Protein AF-A0A7S6VWC4-F1 (afdb_monomer)

Foldseek 3Di:
DQFDKDWDWDADPVQQKIWIFMDGPNHTLDIDMDRHGWDDWDAFRVSQKIKTAGDDDPDPQHQWIWIAGSVVRDTLETGNALLGDAFDWDADPVRFIWGQHPLGIFTQDSHRYGPPVVSVLLSLLVQLELVCLVVLVVQCVVVVNDLVSLVSLLSSLVNHLVVLLQDLCSLVSLLSSLQSNLVSCVVVVVLVSSLLSNVLSCVSPVPDDCPVVNVVSCVVVVHDPVPHDHDPSSVSSSVSSVVNNVVVVVVVVVVVVVVVVVVD

Sequence (264 aa):
MKNNYDVKVVSNCDQLKTSITIYKDKKIIFSRVLNALSNDGILSLTGKYFFIQLFRSDHEDSNKSFLFDLVAGNVLFGRILECGIRGKFYFDNCDRLFISTEYGEFEINQNGEIPNIESYYRNCLNAGGECSIYLLKRYLERQNFSQDACKRVISSIDKTIPLLFDTFHGAYSGAEVFKIRAELMERNEHYEEALQSYFNAKFLNNKITVKRKISNLCKKLNIDMDQLKASEIVQKLLKNNIEIRELEMENSRIARESYFNKLR

Radius of gyration: 23.31 Å; Cα contacts (8 Å, |Δi|>4): 420; chains: 1; bounding box: 50×52×71 Å

pLDDT: mean 91.5, std 7.48, range [46.72, 98.31]

Secondary structure (DSSP, 8-state):
----EEEEEEEETTTTEEEEEEEETTEEEEEEEESSEEEEEEE-TTSSEEEEEEE--SSTTTT-EEEEETTTTEEEEEE--TTTT-SEEEE-TT--EEEEETTEEEEE-TTS--TTHHHHHHHHHHH--GGGHHHHHHHHHHTTT-HHHHHHHHHHHHHHHHHGGG-TTHHHHHHHHHHHHHHHHHHTT-HHHHHHHHHHHHHH-TTSS-HHHHHHHHHHHT--GGG----HHHHHHHHHHHHHHHHHHHHHHHHHHHHHHTT-

Organism: NCBI:txid2006115

Nearest PDB structures (foldseek):
  3fwv-assembly2_B  TM=5.432E-01  e=2.046E-01  Homo sapiens
  4i1a-assembly3_A  TM=3.787E-01  e=2.207E+00  Bacillus subtilis subsp. subtilis str. 168
  8vp8-assembly1_B  TM=1.592E-01  e=6.869E+00  Acetivibrio thermocellus ATCC 27405

Solvent-accessible surface area (backbone atoms only — not comparable to full-atom values): 14317 Å² total; per-residue (Å²): 131,85,78,60,67,49,79,47,79,48,64,43,81,93,77,22,23,21,42,39,40,33,27,48,79,87,39,79,69,44,73,50,77,43,54,11,24,67,74,50,75,51,69,23,82,85,59,47,36,40,40,37,34,26,32,72,42,96,41,93,43,32,52,21,31,36,35,31,35,56,80,81,70,44,72,58,28,79,42,67,41,90,76,62,83,69,57,49,75,47,55,46,100,83,55,49,40,31,39,41,39,100,61,47,75,45,55,37,48,71,75,56,41,50,87,62,47,69,59,52,52,51,31,39,41,71,69,14,50,83,81,36,61,73,51,50,56,55,51,29,59,77,52,70,61,34,71,68,49,45,53,50,50,44,57,14,48,66,53,20,58,70,66,29,43,85,30,73,57,18,30,61,55,46,17,54,50,25,38,53,45,12,56,49,26,45,74,70,69,38,49,70,64,11,40,54,22,38,48,37,11,34,70,52,28,79,83,53,93,44,66,68,59,42,54,52,41,25,63,74,68,74,44,64,74,87,74,68,74,67,51,68,71,56,55,50,32,45,54,40,18,52,57,46,38,54,52,52,53,49,53,52,49,53,53,52,54,53,54,55,62,74,76,108

Structure (mmCIF, N/CA/C/O backbone):
data_AF-A0A7S6VWC4-F1
#
_entry.id   AF-A0A7S6VWC4-F1
#
loop_
_atom_site.group_PDB
_atom_site.id
_atom_site.type_symbol
_atom_site.label_atom_id
_atom_site.label_alt_id
_atom_site.label_comp_id
_atom_site.label_asym_id
_atom_site.label_entity_id
_atom_site.label_seq_id
_atom_site.pdbx_PDB_ins_code
_atom_site.Cartn_x
_atom_site.Cartn_y
_atom_site.Cartn_z
_atom_site.occup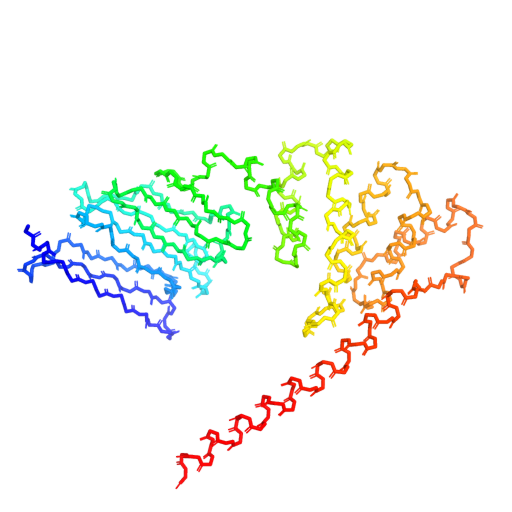ancy
_atom_site.B_iso_or_equiv
_atom_site.auth_seq_id
_atom_site.auth_comp_id
_atom_site.auth_asym_id
_atom_site.auth_atom_id
_atom_site.pdbx_PDB_model_num
ATOM 1 N N . MET A 1 1 ? -11.886 7.613 37.536 1.00 46.72 1 MET A N 1
ATOM 2 C CA . MET A 1 1 ? -12.721 6.390 37.584 1.00 46.72 1 MET A CA 1
ATOM 3 C C . MET A 1 1 ? -12.183 5.426 36.538 1.00 46.72 1 MET A C 1
ATOM 5 O O . MET A 1 1 ? -11.991 5.860 35.411 1.00 46.72 1 MET A O 1
ATOM 9 N N . LYS A 1 2 ? -11.858 4.173 36.889 1.00 52.25 2 LYS A N 1
ATOM 10 C CA . LYS A 1 2 ? -11.517 3.157 35.879 1.00 52.25 2 LYS A CA 1
ATOM 11 C C . LYS A 1 2 ? -12.811 2.784 35.159 1.00 52.25 2 LYS A C 1
ATOM 13 O O . LYS A 1 2 ? -13.698 2.212 35.785 1.00 52.25 2 LYS A O 1
ATOM 18 N N . ASN A 1 3 ? -12.938 3.156 33.891 1.00 64.62 3 ASN A N 1
ATOM 19 C CA . ASN A 1 3 ? -14.036 2.688 33.058 1.00 64.62 3 ASN A CA 1
ATOM 20 C C . ASN A 1 3 ? -13.893 1.171 32.888 1.00 64.62 3 ASN A C 1
ATOM 22 O O . ASN A 1 3 ? -12.896 0.703 32.344 1.00 64.62 3 ASN A O 1
ATOM 26 N N . ASN A 1 4 ? -14.853 0.409 33.406 1.00 85.06 4 ASN A N 1
ATOM 27 C CA . ASN A 1 4 ? -14.776 -1.047 33.463 1.00 85.06 4 ASN A CA 1
ATOM 28 C C . ASN A 1 4 ? -15.393 -1.648 32.189 1.00 85.06 4 ASN A C 1
ATOM 30 O O . ASN A 1 4 ? -16.505 -2.185 32.203 1.00 85.06 4 ASN A O 1
ATOM 34 N N . TYR A 1 5 ? -14.689 -1.468 31.071 1.00 90.56 5 TYR A N 1
ATOM 35 C CA . TYR A 1 5 ? -15.025 -2.111 29.805 1.00 90.56 5 TYR A CA 1
ATOM 36 C C . TYR A 1 5 ? -14.256 -3.422 29.649 1.00 90.56 5 TYR A C 1
ATOM 38 O O . TYR A 1 5 ? -13.090 -3.511 30.029 1.00 90.56 5 TYR A O 1
ATOM 46 N N . ASP A 1 6 ? -14.909 -4.416 29.055 1.00 92.12 6 ASP A N 1
ATOM 47 C CA . ASP A 1 6 ? -14.283 -5.663 28.615 1.00 92.12 6 ASP A CA 1
ATOM 48 C C . ASP A 1 6 ? -14.649 -5.915 27.149 1.00 92.12 6 ASP A C 1
ATOM 50 O O . ASP A 1 6 ? -15.786 -5.680 26.732 1.00 92.12 6 ASP A O 1
ATOM 54 N N . VAL A 1 7 ? -13.677 -6.351 26.353 1.00 94.50 7 VAL A N 1
ATOM 55 C CA . VAL A 1 7 ? -13.816 -6.517 24.905 1.00 94.50 7 VAL A CA 1
ATOM 56 C C . VAL A 1 7 ? -13.444 -7.941 24.547 1.00 94.50 7 VAL A C 1
ATOM 58 O O . VAL A 1 7 ? -12.313 -8.377 24.744 1.00 94.50 7 VAL A O 1
ATOM 61 N N . LYS A 1 8 ? -14.393 -8.654 23.944 1.00 96.00 8 LYS A N 1
ATOM 62 C CA . LYS A 1 8 ? -14.194 -10.008 23.450 1.00 96.00 8 LYS A CA 1
ATOM 63 C C . LYS A 1 8 ? -14.298 -10.018 21.928 1.00 96.00 8 LYS A C 1
ATOM 65 O O . LYS A 1 8 ? -15.384 -9.846 21.379 1.00 96.00 8 LYS A O 1
ATOM 70 N N . VAL A 1 9 ? -13.172 -10.256 21.260 1.00 95.69 9 VAL A N 1
ATOM 71 C CA . VAL A 1 9 ? -13.092 -10.475 19.808 1.00 95.69 9 VAL A CA 1
ATOM 72 C C . VAL A 1 9 ? -12.736 -11.940 19.575 1.00 95.69 9 VAL A C 1
ATOM 74 O O . VAL A 1 9 ? -11.680 -12.396 20.005 1.00 95.69 9 VAL A O 1
ATOM 77 N N . VAL A 1 10 ? -13.628 -12.697 18.936 1.00 95.69 10 VAL A N 1
ATOM 78 C CA . VAL A 1 10 ? -13.431 -14.127 18.654 1.00 95.69 10 VAL A CA 1
ATOM 79 C C . VAL A 1 10 ? -13.520 -14.357 17.159 1.00 95.69 10 VAL A C 1
ATOM 81 O O . VAL A 1 10 ? -14.554 -14.086 16.553 1.00 95.69 10 VAL A O 1
ATOM 84 N N . SER A 1 11 ? -12.458 -14.903 16.580 1.00 94.38 11 SER A N 1
ATOM 85 C CA . SER A 1 11 ? -12.413 -15.273 15.169 1.00 94.38 11 SER A CA 1
ATOM 86 C C . SER A 1 11 ? -12.635 -16.775 14.996 1.00 94.38 11 SER A C 1
ATOM 88 O O . SER A 1 11 ? -11.972 -17.586 15.638 1.00 94.38 11 SER A O 1
ATOM 90 N N . ASN A 1 12 ? -13.582 -17.140 14.134 1.00 92.94 12 ASN A N 1
ATOM 91 C CA . ASN A 1 12 ? -13.833 -18.504 13.688 1.00 92.94 12 ASN A CA 1
ATOM 92 C C . ASN A 1 12 ? -13.160 -18.698 12.324 1.00 92.94 12 ASN A C 1
ATOM 94 O O . ASN A 1 12 ? -13.665 -18.218 11.307 1.00 92.94 12 ASN A O 1
ATOM 98 N N . CYS A 1 13 ? -12.019 -19.387 12.321 1.00 90.75 13 CYS A N 1
ATOM 99 C CA . CYS A 1 13 ? -11.211 -19.623 11.125 1.00 90.75 13 CYS A CA 1
ATOM 100 C C . CYS A 1 13 ? -11.896 -20.524 10.090 1.00 90.75 13 CYS A C 1
ATOM 102 O O . CYS A 1 13 ? -11.675 -20.322 8.901 1.00 90.75 13 CYS A O 1
ATOM 104 N N . ASP A 1 14 ? -12.751 -21.456 10.514 1.00 90.69 14 ASP A N 1
ATOM 105 C CA . ASP A 1 14 ? -13.438 -22.377 9.599 1.00 90.69 14 ASP A CA 1
ATOM 106 C C . ASP A 1 14 ? -14.532 -21.659 8.804 1.00 90.69 14 ASP A C 1
ATOM 108 O O . ASP A 1 14 ? -14.762 -21.940 7.632 1.00 90.69 14 ASP A O 1
ATOM 112 N N . GLN A 1 15 ? -15.209 -20.705 9.449 1.00 91.06 15 GLN A N 1
ATOM 113 C CA . GLN A 1 15 ? -16.286 -19.925 8.838 1.00 91.06 15 GLN A CA 1
ATOM 114 C C . GLN A 1 15 ? -15.819 -18.581 8.270 1.00 91.06 15 GLN A C 1
ATOM 116 O O . GLN A 1 15 ? -16.621 -17.892 7.644 1.00 91.06 15 GLN A O 1
ATOM 121 N N . LEU A 1 16 ? -14.561 -18.195 8.514 1.00 94.25 16 LEU A N 1
ATOM 122 C CA . LEU A 1 16 ? -13.999 -16.881 8.182 1.00 94.25 16 LEU A CA 1
ATOM 123 C C . LEU A 1 16 ? -14.844 -15.722 8.737 1.00 94.25 16 LEU A C 1
ATOM 125 O O . LEU A 1 16 ? -15.162 -14.767 8.032 1.00 94.25 16 LEU A O 1
ATOM 129 N N . LYS A 1 17 ? -15.228 -15.816 10.016 1.00 96.00 17 LYS A N 1
ATOM 130 C CA . LYS A 1 17 ? -16.068 -14.821 10.707 1.00 96.00 17 LYS A CA 1
ATOM 131 C C . LYS A 1 17 ? -15.422 -14.321 11.987 1.00 96.00 17 LYS A C 1
ATOM 133 O O . LYS A 1 17 ? -14.725 -15.072 12.665 1.00 96.00 17 LYS A O 1
ATOM 138 N N . THR A 1 18 ? -15.764 -13.103 12.380 1.00 97.12 18 THR A N 1
ATOM 139 C CA . THR A 1 18 ? -15.403 -12.532 13.677 1.00 97.12 18 THR A CA 1
ATOM 140 C C . THR A 1 18 ? -16.647 -12.108 14.435 1.00 97.12 18 THR A C 1
ATOM 142 O O . THR A 1 18 ? -17.459 -11.331 13.940 1.00 97.12 18 THR A O 1
ATOM 145 N N . SER A 1 19 ? -16.758 -12.573 15.674 1.00 96.94 19 SER A N 1
ATOM 146 C CA . SER A 1 19 ? -17.751 -12.123 16.643 1.00 96.94 19 SER A CA 1
ATOM 147 C C . SER A 1 19 ? -17.118 -11.123 17.603 1.00 96.94 19 SER A C 1
ATOM 149 O O . SER A 1 19 ? -16.087 -11.403 18.217 1.00 96.94 19 SER A O 1
ATOM 151 N N . ILE A 1 20 ? -17.756 -9.969 17.750 1.00 97.19 20 ILE A N 1
ATOM 152 C CA . ILE A 1 20 ? -17.375 -8.900 18.668 1.00 97.19 20 ILE A CA 1
ATOM 153 C C . ILE A 1 20 ? -18.444 -8.820 19.749 1.00 97.19 20 ILE A C 1
ATOM 155 O O . ILE A 1 20 ? -19.632 -8.718 19.435 1.00 97.19 20 ILE A O 1
ATOM 159 N N . THR A 1 21 ? -18.024 -8.796 21.008 1.00 96.75 21 THR A N 1
ATOM 160 C CA . THR A 1 21 ? -18.894 -8.480 22.140 1.00 96.75 21 THR A CA 1
ATOM 161 C C . THR A 1 21 ? -18.175 -7.523 23.078 1.00 96.75 21 THR A C 1
ATOM 163 O O . THR A 1 21 ? -17.053 -7.795 23.497 1.00 96.75 21 THR A O 1
ATOM 166 N N . ILE A 1 22 ? -18.820 -6.406 23.413 1.00 95.69 22 ILE A N 1
ATOM 167 C CA . ILE A 1 22 ? -18.277 -5.392 24.323 1.00 95.69 22 ILE A CA 1
ATOM 168 C C . ILE A 1 22 ? -19.191 -5.293 25.534 1.00 95.69 22 ILE A C 1
ATOM 170 O O . ILE A 1 22 ? -20.415 -5.171 25.405 1.00 95.69 22 ILE A O 1
ATOM 174 N N . TYR A 1 23 ? -18.576 -5.336 26.708 1.00 94.25 23 TYR A N 1
ATOM 175 C CA . TYR A 1 23 ? -19.238 -5.275 27.995 1.00 94.25 23 TYR A CA 1
ATOM 176 C C . TYR A 1 23 ? -18.895 -3.973 28.708 1.00 94.25 23 TYR A C 1
ATOM 178 O O . TYR A 1 23 ? -17.749 -3.531 28.686 1.00 94.25 23 TYR A O 1
ATOM 186 N N . LYS A 1 24 ? -19.876 -3.402 29.404 1.00 92.31 24 LYS A N 1
ATOM 187 C CA . LYS A 1 24 ? -19.690 -2.351 30.406 1.00 92.31 24 LYS A CA 1
ATOM 188 C C . LYS A 1 24 ? -20.310 -2.835 31.703 1.00 92.31 24 LYS A C 1
ATOM 190 O O . LYS A 1 24 ? -21.481 -3.213 31.714 1.00 92.31 24 LYS A O 1
ATOM 195 N N . ASP A 1 25 ? -19.519 -2.904 32.770 1.00 92.06 25 ASP A N 1
ATOM 196 C CA . ASP A 1 25 ? -19.978 -3.405 34.074 1.00 92.06 25 ASP A CA 1
ATOM 197 C C . ASP A 1 25 ? -20.660 -4.789 33.970 1.00 92.06 25 ASP A C 1
ATOM 199 O O . ASP A 1 25 ? -21.722 -5.038 34.541 1.00 92.06 25 ASP A O 1
ATOM 203 N N . LYS A 1 26 ? -20.046 -5.695 33.189 1.00 90.81 26 LYS A N 1
ATOM 204 C CA . LYS A 1 26 ? -20.522 -7.060 32.869 1.00 90.81 26 LYS A CA 1
ATOM 205 C C . LYS A 1 26 ? -21.820 -7.146 32.050 1.00 90.81 26 LYS A C 1
ATOM 207 O O . LYS A 1 26 ? -22.279 -8.252 31.772 1.00 90.81 26 LYS A O 1
ATOM 212 N N . LYS A 1 27 ? -22.402 -6.026 31.617 1.00 92.75 27 LYS A N 1
ATOM 213 C CA . LYS A 1 27 ? -23.549 -6.007 30.697 1.00 92.75 27 LYS A CA 1
ATOM 214 C C . LYS A 1 27 ? -23.073 -5.839 29.264 1.00 92.75 27 LYS A C 1
ATOM 216 O O . LYS A 1 27 ? -22.223 -4.993 29.006 1.00 92.75 27 LYS A O 1
ATOM 221 N N . ILE A 1 28 ? -23.635 -6.614 28.339 1.00 94.06 28 ILE A N 1
ATOM 222 C CA . ILE A 1 28 ? -23.366 -6.450 26.906 1.00 94.06 28 ILE A CA 1
ATOM 223 C C . ILE A 1 28 ? -23.953 -5.110 26.464 1.00 94.06 28 ILE A C 1
ATOM 225 O O . ILE A 1 28 ? -25.154 -4.892 26.602 1.00 94.06 28 ILE A O 1
ATOM 229 N N . ILE A 1 29 ? -23.105 -4.232 25.935 1.00 92.81 29 ILE A N 1
ATOM 230 C CA . ILE A 1 29 ? -23.518 -2.950 25.345 1.00 92.81 29 ILE A CA 1
ATOM 231 C C . ILE A 1 29 ? -23.420 -2.956 23.820 1.00 92.81 29 ILE A C 1
ATOM 233 O O . ILE A 1 29 ? -24.038 -2.131 23.159 1.00 92.81 29 ILE A O 1
ATOM 237 N N . PHE A 1 30 ? -22.661 -3.895 23.255 1.00 94.88 30 PHE A N 1
ATOM 238 C CA . PHE A 1 30 ? -22.509 -4.047 21.815 1.00 94.88 30 PHE A CA 1
ATOM 239 C C . PHE A 1 30 ? -22.209 -5.502 21.472 1.00 94.88 30 PHE A C 1
ATOM 241 O O . PHE A 1 30 ? -21.397 -6.150 22.137 1.00 94.88 30 PHE A O 1
ATOM 248 N N . SER A 1 31 ? -22.845 -6.007 20.417 1.00 95.06 31 SER A N 1
ATOM 249 C CA . SER A 1 31 ? -22.500 -7.293 19.824 1.00 95.06 31 SER A CA 1
ATOM 250 C C . SER A 1 31 ? -22.698 -7.256 18.317 1.00 95.06 31 SER A C 1
ATOM 252 O O . SER A 1 31 ? -23.693 -6.717 17.829 1.00 95.06 31 SER A O 1
ATOM 254 N N . ARG A 1 32 ? -21.741 -7.812 17.574 1.00 95.44 32 ARG A N 1
ATOM 255 C CA . ARG A 1 32 ? -21.792 -7.868 16.113 1.00 95.44 32 ARG A CA 1
ATOM 256 C C . ARG A 1 32 ? -21.012 -9.059 15.584 1.00 95.44 32 ARG A C 1
ATOM 258 O O . ARG A 1 32 ? -19.986 -9.425 16.147 1.00 95.44 32 ARG A O 1
ATOM 265 N N . VAL A 1 33 ? -21.479 -9.620 14.476 1.00 96.12 33 VAL A N 1
ATOM 266 C CA . VAL A 1 33 ? -20.736 -10.610 13.691 1.00 96.12 33 VAL A CA 1
ATOM 267 C C . VAL A 1 33 ? -20.350 -9.966 12.364 1.00 96.12 33 VAL A C 1
ATOM 269 O O . VAL A 1 33 ? -21.184 -9.324 11.727 1.00 96.12 33 VAL A O 1
ATOM 272 N N . LEU A 1 34 ? -19.086 -10.112 11.980 1.00 96.50 34 LEU A N 1
ATOM 273 C CA . LEU A 1 34 ? -18.520 -9.657 10.712 1.00 96.50 34 LEU A CA 1
ATOM 274 C C . LEU A 1 34 ? -18.036 -10.875 9.922 1.00 96.50 34 LEU A C 1
ATOM 276 O O . LEU A 1 34 ? -17.556 -11.848 10.509 1.00 96.50 34 LEU A O 1
ATOM 280 N N . ASN A 1 35 ? -18.168 -10.841 8.598 1.00 96.25 35 ASN A N 1
ATOM 281 C CA . ASN A 1 35 ? -17.914 -11.995 7.728 1.00 96.25 35 ASN A CA 1
ATOM 282 C C . ASN A 1 35 ? -16.470 -12.050 7.204 1.00 96.25 35 ASN A C 1
ATOM 284 O O . ASN A 1 35 ? -16.225 -12.420 6.056 1.00 96.25 35 ASN A O 1
ATOM 288 N N . ALA A 1 36 ? -15.515 -11.647 8.039 1.00 95.88 36 ALA A N 1
ATOM 289 C CA . ALA A 1 36 ? -14.084 -11.792 7.807 1.00 95.88 36 ALA A CA 1
ATOM 290 C C . ALA A 1 36 ? -13.360 -11.953 9.151 1.00 95.88 36 ALA A C 1
ATOM 292 O O . ALA A 1 36 ? -13.943 -11.673 10.199 1.00 95.88 36 ALA A O 1
ATOM 293 N N . LEU A 1 37 ? -12.110 -12.422 9.123 1.00 95.00 37 LEU A N 1
ATOM 294 C CA . LEU A 1 37 ? -11.300 -12.640 10.323 1.00 95.00 37 LEU A CA 1
ATOM 295 C C . LEU A 1 37 ? -10.723 -11.323 10.851 1.00 95.00 37 LEU A C 1
ATOM 297 O O . LEU A 1 37 ? -10.397 -10.428 10.079 1.00 95.00 37 LEU A O 1
ATOM 301 N N . SER A 1 38 ? -10.547 -11.202 12.163 1.00 93.62 38 SER A N 1
ATOM 302 C CA . SER A 1 38 ? -9.992 -10.000 12.788 1.00 93.62 38 SER A CA 1
ATOM 303 C C . SER A 1 38 ? -8.476 -9.937 12.638 1.00 93.62 38 SER A C 1
ATOM 305 O O . SER A 1 38 ? -7.789 -10.873 13.050 1.00 93.62 38 SER A O 1
ATOM 307 N N . ASN A 1 39 ? -7.961 -8.804 12.163 1.00 90.50 39 ASN A N 1
ATOM 308 C CA . ASN A 1 39 ? -6.543 -8.456 12.256 1.00 90.50 39 ASN A CA 1
ATOM 309 C C . ASN A 1 39 ? -6.206 -7.818 13.602 1.00 90.50 39 ASN A C 1
ATOM 311 O O . ASN A 1 39 ? -5.332 -8.281 14.325 1.00 90.50 39 ASN A O 1
ATOM 315 N N . ASP A 1 40 ? -6.918 -6.738 13.908 1.00 89.62 40 ASP A N 1
ATOM 316 C CA . ASP A 1 40 ? -6.667 -5.869 15.050 1.00 89.62 40 ASP A CA 1
ATOM 317 C C . ASP A 1 40 ? -7.991 -5.229 15.472 1.00 89.62 40 ASP A C 1
ATOM 319 O O . ASP A 1 40 ? -8.849 -4.963 14.625 1.00 89.62 40 ASP A O 1
ATOM 323 N N . GLY A 1 41 ? -8.171 -5.009 16.769 1.00 94.25 41 GLY A N 1
ATOM 324 C CA . GLY A 1 41 ? -9.403 -4.490 17.349 1.00 94.25 41 GLY A CA 1
ATOM 325 C C . GLY A 1 41 ? -9.122 -3.721 18.630 1.00 94.25 41 GLY A C 1
ATOM 326 O O . GLY A 1 41 ? -8.538 -4.262 19.566 1.00 94.25 41 GLY A O 1
ATOM 327 N N . ILE A 1 42 ? -9.558 -2.464 18.685 1.00 96.12 42 ILE A N 1
ATOM 328 C CA . ILE A 1 42 ? -9.243 -1.540 19.777 1.00 96.12 42 ILE A CA 1
ATOM 329 C C . ILE A 1 42 ? -10.483 -0.763 20.216 1.00 96.12 42 ILE A C 1
ATOM 331 O O . ILE A 1 42 ? -11.280 -0.289 19.404 1.00 96.12 42 ILE A O 1
ATOM 335 N N . LEU A 1 43 ? -10.638 -0.621 21.529 1.00 96.62 43 LEU A N 1
ATOM 336 C CA . LEU A 1 43 ? -11.659 0.214 22.150 1.00 96.62 43 LEU A CA 1
ATOM 337 C C . LEU A 1 43 ? -11.042 1.561 22.532 1.00 96.62 43 LEU A C 1
ATOM 339 O O . LEU A 1 43 ? -9.916 1.609 23.030 1.00 96.62 43 LEU A O 1
ATOM 343 N N . SER A 1 44 ? -11.779 2.645 22.307 1.00 96.38 44 SER A N 1
ATOM 344 C CA . SER A 1 44 ? -11.367 3.983 22.723 1.00 96.38 44 SER A CA 1
ATOM 345 C C . SER A 1 44 ? -11.322 4.101 24.254 1.00 96.38 44 SER A C 1
ATOM 347 O O . SER A 1 44 ? -11.978 3.339 24.969 1.00 96.38 44 SER A O 1
ATOM 349 N N . LEU A 1 45 ? -10.561 5.057 24.792 1.00 91.50 45 LEU A N 1
ATOM 350 C CA . LEU A 1 45 ? -10.346 5.183 26.242 1.00 91.50 45 LEU A CA 1
ATOM 351 C C . LEU A 1 45 ? -11.639 5.490 27.011 1.00 91.50 45 LEU A C 1
ATOM 353 O O . LEU A 1 45 ? -11.835 5.024 28.138 1.00 91.50 45 LEU A O 1
ATOM 357 N N . THR A 1 46 ? -12.556 6.243 26.404 1.00 92.69 46 THR A N 1
ATOM 358 C CA . THR A 1 46 ? -13.883 6.487 26.994 1.00 92.69 46 THR A CA 1
ATOM 359 C C . THR A 1 46 ? -14.857 5.321 26.794 1.00 92.69 46 THR A C 1
ATOM 361 O O . THR A 1 46 ? -15.925 5.290 27.416 1.00 92.69 46 THR A O 1
ATOM 364 N N . GLY A 1 47 ? -14.498 4.353 25.945 1.00 93.44 47 GLY A N 1
ATOM 365 C CA . GLY A 1 47 ? -15.369 3.279 25.478 1.00 93.44 47 GLY A CA 1
ATOM 366 C C . GLY A 1 47 ? -16.498 3.762 24.572 1.00 93.44 47 GLY A C 1
ATOM 367 O O . GLY A 1 47 ? -17.496 3.060 24.429 1.00 93.44 47 GLY A O 1
ATOM 368 N N . LYS A 1 48 ? -16.377 4.962 23.989 1.00 94.62 48 LYS A N 1
ATOM 369 C CA . LYS A 1 48 ? -17.357 5.492 23.037 1.00 94.62 48 LYS A CA 1
ATOM 370 C C . LYS A 1 48 ? -17.227 4.842 21.665 1.00 94.62 48 LYS A C 1
ATOM 372 O O . LYS A 1 48 ? -18.246 4.612 21.019 1.00 94.62 48 LYS A O 1
ATOM 377 N N . TYR A 1 49 ? -16.008 4.539 21.225 1.00 97.31 49 TYR A N 1
ATOM 378 C CA . TYR A 1 49 ? -15.779 3.977 19.897 1.00 97.31 49 TYR A CA 1
ATOM 379 C C . TYR A 1 49 ? -15.063 2.636 19.950 1.00 97.31 49 TYR A C 1
ATOM 381 O O . TYR A 1 49 ? -14.208 2.405 20.804 1.00 97.31 49 TYR A O 1
ATOM 389 N N . PHE A 1 50 ? -15.379 1.773 18.989 1.00 97.81 50 PHE A N 1
ATOM 390 C CA . PHE A 1 50 ? -14.642 0.541 18.736 1.00 97.81 50 PHE A CA 1
ATOM 391 C C . PHE A 1 50 ? -14.182 0.514 17.284 1.00 97.81 50 PHE A C 1
ATOM 393 O O . PHE A 1 50 ? -14.992 0.687 16.374 1.00 97.81 50 PHE A O 1
ATOM 400 N N . PHE A 1 51 ? -12.889 0.299 17.072 1.00 97.88 51 PHE A N 1
ATOM 401 C CA . PHE A 1 51 ? -12.309 0.098 15.752 1.00 97.88 51 PHE A CA 1
ATOM 402 C C . PHE A 1 51 ? -11.913 -1.363 15.583 1.00 97.88 51 PHE A C 1
ATOM 404 O O . PHE A 1 51 ? -11.364 -1.968 16.502 1.00 97.88 51 PHE A O 1
ATOM 411 N N . ILE A 1 52 ? -12.149 -1.917 14.398 1.00 96.81 52 ILE A N 1
ATOM 412 C CA . ILE A 1 52 ? -11.650 -3.237 14.021 1.00 96.81 52 ILE A CA 1
ATOM 413 C C . ILE A 1 52 ? -11.204 -3.241 12.566 1.00 96.81 52 ILE A C 1
ATOM 415 O O . ILE A 1 52 ? -11.867 -2.687 11.690 1.00 96.81 52 ILE A O 1
ATOM 419 N N . GLN A 1 53 ? -10.088 -3.903 12.300 1.00 95.25 53 GLN A N 1
ATOM 420 C CA . GLN A 1 53 ? -9.633 -4.223 10.959 1.00 95.25 53 GLN A CA 1
ATOM 421 C C . GLN A 1 53 ? -9.831 -5.710 10.695 1.00 95.25 53 GLN A C 1
ATOM 423 O O . GLN A 1 53 ? -9.488 -6.544 11.533 1.00 95.25 53 GLN A O 1
ATOM 428 N N . LEU A 1 54 ? -10.360 -6.037 9.519 1.00 94.50 54 LEU A N 1
ATOM 429 C CA . LEU A 1 54 ? -10.598 -7.409 9.099 1.00 94.50 54 LEU A CA 1
ATOM 430 C C . LEU A 1 54 ? -9.644 -7.830 7.978 1.00 94.50 54 LEU A C 1
ATOM 432 O O . LEU A 1 54 ? -9.179 -7.006 7.192 1.00 94.50 54 LEU A O 1
ATOM 436 N N . PHE A 1 55 ? -9.386 -9.130 7.876 1.00 89.38 55 PHE A N 1
ATOM 437 C CA . PHE A 1 55 ? -8.608 -9.769 6.822 1.00 89.38 55 PHE A CA 1
ATOM 438 C C . PHE A 1 55 ? -9.278 -11.071 6.355 1.00 89.38 55 PHE A C 1
ATOM 440 O O . PHE A 1 55 ? -10.096 -11.652 7.062 1.00 89.38 55 PHE A O 1
ATOM 447 N N . ARG A 1 56 ? -8.854 -11.554 5.178 1.00 80.12 56 ARG A N 1
ATOM 448 C CA . ARG A 1 56 ? -9.089 -12.906 4.616 1.00 80.12 56 ARG A CA 1
ATOM 449 C C . ARG A 1 56 ? -10.517 -13.443 4.772 1.00 80.12 56 ARG A C 1
ATOM 451 O O . ARG A 1 56 ? -10.855 -14.139 5.725 1.00 80.12 56 ARG A O 1
ATOM 458 N N . SER A 1 57 ? -11.307 -13.182 3.747 1.00 89.56 57 SER A N 1
ATOM 459 C CA . SER A 1 57 ? -12.584 -13.822 3.450 1.00 89.56 57 SER A CA 1
ATOM 460 C C . SER A 1 57 ? -12.911 -13.583 1.974 1.00 89.56 57 SER A C 1
ATOM 462 O O . SER A 1 57 ? -12.330 -12.679 1.363 1.00 89.56 57 SER A O 1
ATOM 464 N N . ASP A 1 58 ? -13.851 -14.350 1.430 1.00 88.12 58 ASP A N 1
ATOM 465 C CA . ASP A 1 58 ? -14.461 -14.094 0.117 1.00 88.12 58 ASP A CA 1
ATOM 466 C C . ASP A 1 58 ? -15.674 -13.144 0.217 1.00 88.12 58 ASP A C 1
ATOM 468 O O . ASP A 1 58 ? -16.278 -12.777 -0.790 1.00 88.12 58 ASP A O 1
ATOM 472 N N . HIS A 1 59 ? -16.043 -12.717 1.431 1.00 94.25 59 HIS A N 1
ATOM 473 C CA . HIS A 1 59 ? -17.107 -11.743 1.670 1.00 94.25 59 HIS A CA 1
ATOM 474 C C . HIS A 1 59 ? -16.644 -10.303 1.416 1.00 94.25 59 HIS A C 1
ATOM 476 O O . HIS A 1 59 ? -15.467 -9.968 1.555 1.00 94.25 59 HIS A O 1
ATOM 482 N N . GLU A 1 60 ? -17.594 -9.392 1.198 1.00 93.06 60 GLU A N 1
ATOM 483 C CA . GLU A 1 60 ? -17.327 -7.955 1.059 1.00 93.06 60 GLU A CA 1
ATOM 484 C C . GLU A 1 60 ? -16.713 -7.286 2.303 1.00 93.06 60 GLU A C 1
ATOM 486 O O . GLU A 1 60 ? -16.279 -6.140 2.225 1.00 93.06 60 GLU A O 1
ATOM 491 N N . ASP A 1 61 ? -16.685 -7.968 3.449 1.00 93.31 61 ASP A N 1
ATOM 492 C CA . ASP A 1 61 ? -16.073 -7.468 4.689 1.00 93.31 61 ASP A CA 1
ATOM 493 C C . ASP A 1 61 ? -14.547 -7.636 4.669 1.00 93.31 61 ASP A C 1
ATOM 495 O O . ASP A 1 61 ? -13.827 -7.021 5.457 1.00 93.31 61 ASP A O 1
ATOM 499 N N . SER A 1 62 ? -14.046 -8.465 3.753 1.00 92.25 62 SER A N 1
ATOM 500 C CA . SER A 1 62 ? -12.633 -8.777 3.606 1.00 92.25 62 SER A CA 1
ATOM 501 C C . SER A 1 62 ? -11.810 -7.512 3.365 1.00 92.25 62 SER A C 1
ATOM 503 O O . SER A 1 62 ? -12.118 -6.698 2.493 1.00 92.25 62 SER A O 1
ATOM 505 N N . ASN A 1 63 ? -10.740 -7.353 4.147 1.00 90.75 63 ASN A N 1
ATOM 506 C CA . ASN A 1 63 ? -9.811 -6.217 4.107 1.00 90.75 63 ASN A CA 1
ATOM 507 C C . ASN A 1 63 ? -10.427 -4.846 4.457 1.00 90.75 63 ASN A C 1
ATOM 509 O O . ASN A 1 63 ? -9.744 -3.827 4.324 1.00 90.75 63 ASN A O 1
ATOM 513 N N . LYS A 1 64 ? -11.692 -4.786 4.903 1.00 94.94 64 LYS A N 1
ATOM 514 C CA . LYS A 1 64 ? -12.297 -3.550 5.413 1.00 94.94 64 LYS A CA 1
ATOM 515 C C . LYS A 1 64 ? -11.895 -3.307 6.869 1.00 94.94 64 LYS A C 1
ATOM 517 O O . LYS A 1 64 ? -11.683 -4.228 7.657 1.00 94.94 64 LYS A O 1
ATOM 522 N N . SER A 1 65 ? -11.867 -2.034 7.232 1.00 96.31 65 SER A N 1
ATOM 523 C CA . SER A 1 65 ? -11.869 -1.570 8.611 1.00 96.31 65 SER A CA 1
ATOM 524 C C . SER A 1 65 ? -13.215 -0.942 8.941 1.00 96.31 65 SER A C 1
ATOM 526 O O . SER A 1 65 ? -13.826 -0.288 8.092 1.00 96.31 65 SER A O 1
ATOM 528 N N . PHE A 1 66 ? -13.647 -1.116 10.185 1.00 97.56 66 PHE A N 1
ATOM 529 C CA . PHE A 1 66 ? -14.882 -0.561 10.712 1.00 97.56 66 PHE A CA 1
ATOM 530 C C . PHE A 1 66 ? -14.603 0.292 11.942 1.00 97.56 66 PHE A C 1
ATOM 532 O O . PHE A 1 66 ? -13.810 -0.094 12.799 1.00 97.56 66 PHE A O 1
ATOM 539 N N . LEU A 1 67 ? -15.305 1.417 12.043 1.00 98.06 67 LEU A N 1
ATOM 540 C CA . LEU A 1 67 ? -15.397 2.218 13.257 1.00 98.06 67 LEU A CA 1
ATOM 541 C C . LEU A 1 67 ? -16.860 2.270 13.692 1.00 98.06 67 LEU A C 1
ATOM 543 O O . LEU A 1 67 ? -17.729 2.667 12.917 1.00 98.06 67 LEU A O 1
ATOM 547 N N . PHE A 1 68 ? -17.125 1.871 14.929 1.00 9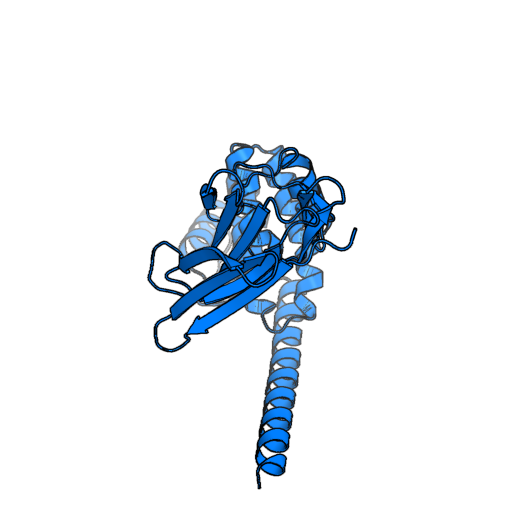7.75 68 PHE A N 1
ATOM 548 C CA . PHE A 1 68 ? -18.452 1.874 15.535 1.00 97.75 68 PHE A CA 1
ATOM 549 C C . PHE A 1 68 ? -18.542 2.979 16.581 1.00 97.75 68 PHE A C 1
ATOM 551 O O . PHE A 1 68 ? -17.632 3.114 17.399 1.00 97.75 68 PHE A O 1
ATOM 558 N N . ASP A 1 69 ? -19.649 3.719 16.590 1.00 96.25 69 ASP A N 1
ATOM 559 C CA . ASP A 1 69 ? -20.054 4.524 17.742 1.00 96.25 69 ASP A CA 1
ATOM 560 C C . ASP A 1 69 ? -20.946 3.655 18.631 1.00 96.25 69 ASP A C 1
ATOM 562 O O . ASP A 1 69 ? -22.050 3.258 18.254 1.00 96.25 69 ASP A O 1
ATOM 566 N N . LEU A 1 70 ? -20.439 3.316 19.813 1.00 94.75 70 LEU A N 1
ATOM 567 C CA . LEU A 1 70 ? -21.114 2.440 20.766 1.00 94.75 70 LEU A CA 1
ATOM 568 C C . LEU A 1 70 ? -22.217 3.162 21.546 1.00 94.75 70 LEU A C 1
ATOM 570 O O . LEU A 1 70 ? -23.073 2.503 22.130 1.00 94.75 70 LEU A O 1
ATOM 574 N N . VAL A 1 71 ? -22.208 4.498 21.566 1.00 91.56 71 VAL A N 1
ATOM 575 C CA . VAL A 1 71 ? -23.243 5.308 22.222 1.00 91.56 71 VAL A CA 1
ATOM 576 C C . VAL A 1 71 ? -24.443 5.463 21.296 1.00 91.56 71 VAL A C 1
ATOM 578 O O . VAL A 1 71 ? -25.577 5.280 21.729 1.00 91.56 71 VAL A O 1
ATOM 581 N N . ALA A 1 72 ? -24.196 5.772 20.023 1.00 91.38 72 ALA A N 1
ATOM 582 C CA . ALA A 1 72 ? -25.244 5.893 19.011 1.00 91.38 72 ALA A CA 1
ATOM 583 C C . ALA A 1 72 ? -25.679 4.535 18.426 1.00 91.38 72 ALA A C 1
ATOM 585 O O . ALA A 1 72 ? -26.748 4.439 17.825 1.00 91.38 72 ALA A O 1
ATOM 586 N N . GLY A 1 73 ? -24.870 3.484 18.592 1.00 89.00 73 GLY A N 1
ATOM 587 C CA . GLY A 1 73 ? -25.160 2.137 18.097 1.00 89.00 73 GLY A CA 1
ATOM 588 C C . GLY A 1 73 ? -25.033 1.987 16.577 1.00 89.00 73 GLY A C 1
ATOM 589 O O . GLY A 1 73 ? -25.581 1.043 16.009 1.00 89.00 73 GLY A O 1
ATOM 590 N N . ASN A 1 74 ? -24.332 2.899 15.900 1.00 92.88 74 ASN A N 1
ATOM 591 C CA . ASN A 1 74 ? -24.182 2.904 14.446 1.00 92.88 74 ASN A CA 1
ATOM 592 C C . ASN A 1 74 ? -22.728 2.670 13.999 1.00 92.88 74 ASN A C 1
ATOM 594 O O . ASN A 1 74 ? -21.767 2.717 14.767 1.00 92.88 74 ASN A O 1
ATOM 598 N N . VAL A 1 75 ? -22.582 2.372 12.708 1.00 95.94 75 VAL A N 1
ATOM 599 C CA . VAL A 1 75 ? -21.283 2.296 12.032 1.00 95.94 75 VAL A CA 1
ATOM 600 C C . VAL A 1 75 ? -20.950 3.686 11.513 1.00 95.94 75 VAL A C 1
ATOM 602 O O . VAL A 1 75 ? -21.726 4.229 10.730 1.00 95.94 75 VAL A O 1
ATOM 605 N N . LEU A 1 76 ? -19.813 4.242 11.925 1.00 96.62 76 LEU A N 1
ATOM 606 C CA . LEU A 1 76 ? -19.308 5.509 11.394 1.00 96.62 76 LEU A CA 1
ATOM 607 C C . LEU A 1 76 ? -18.694 5.301 10.005 1.00 96.62 76 LEU A C 1
ATOM 609 O O . LEU A 1 76 ? -19.038 6.010 9.065 1.00 96.62 76 LEU A O 1
ATOM 613 N N . PHE A 1 77 ? -17.869 4.261 9.838 1.00 97.44 77 PHE A N 1
ATOM 614 C CA . PHE A 1 77 ? -17.413 3.816 8.520 1.00 97.44 77 PHE A CA 1
ATOM 615 C C . PHE A 1 77 ? -17.163 2.306 8.463 1.00 97.44 77 PHE A C 1
ATOM 617 O O . PHE A 1 77 ? -16.917 1.666 9.485 1.00 97.44 77 PHE A O 1
ATOM 624 N N . GLY A 1 78 ? -17.188 1.756 7.245 1.00 96.38 78 GLY A N 1
ATOM 625 C CA . GLY A 1 78 ? -16.844 0.369 6.921 1.00 96.38 78 GLY A CA 1
ATOM 626 C C . GLY A 1 78 ? -16.205 0.289 5.535 1.00 96.38 78 GLY A C 1
ATOM 627 O O . GLY A 1 78 ? -16.910 0.137 4.539 1.00 96.38 78 GLY A O 1
ATOM 628 N N . ARG A 1 79 ? -14.882 0.459 5.439 1.00 94.75 79 ARG A N 1
ATOM 629 C CA . ARG A 1 79 ? -14.177 0.604 4.151 1.00 94.75 79 ARG A CA 1
ATOM 630 C C . ARG A 1 79 ? -12.741 0.103 4.211 1.00 94.75 79 ARG A C 1
ATOM 632 O O . ARG A 1 79 ? -12.159 -0.011 5.284 1.00 94.75 79 ARG A O 1
ATOM 639 N N . ILE A 1 80 ? -12.155 -0.148 3.046 1.00 92.19 80 ILE A N 1
ATOM 640 C CA . ILE A 1 80 ? -10.709 -0.355 2.921 1.00 92.19 80 ILE A CA 1
ATOM 641 C C . ILE A 1 80 ? -10.034 1.002 3.140 1.00 92.19 80 ILE A C 1
ATOM 643 O O . ILE A 1 80 ? -10.342 1.965 2.431 1.00 92.19 80 ILE A O 1
ATOM 647 N N . LEU A 1 81 ? -9.156 1.086 4.139 1.00 91.25 81 LEU A N 1
ATOM 648 C CA . LEU A 1 81 ? -8.436 2.317 4.458 1.00 91.25 81 LEU A CA 1
ATOM 649 C C . LEU A 1 81 ? -7.329 2.592 3.444 1.00 91.25 81 LEU A C 1
ATOM 651 O O . LEU A 1 81 ? -6.700 1.675 2.916 1.00 91.25 81 LEU A O 1
ATOM 655 N N . GLU A 1 82 ? -7.057 3.877 3.228 1.00 87.56 82 GLU A N 1
ATOM 656 C CA . GLU A 1 82 ? -6.034 4.326 2.283 1.00 87.56 82 GLU A CA 1
ATOM 657 C C . GLU A 1 82 ? -4.627 3.850 2.672 1.00 87.56 82 GLU A C 1
ATOM 659 O O . GLU A 1 82 ? -3.854 3.437 1.812 1.00 87.56 82 GLU A O 1
ATOM 664 N N . CYS A 1 83 ? -4.338 3.826 3.975 1.00 84.75 83 CYS A N 1
ATOM 665 C CA . CYS A 1 83 ? -3.094 3.323 4.559 1.00 84.75 83 CYS A CA 1
ATOM 666 C C . CYS A 1 83 ? -2.990 1.785 4.610 1.00 84.75 83 CYS A C 1
ATOM 668 O O . CYS A 1 83 ? -1.969 1.246 5.038 1.00 84.75 83 CYS A O 1
ATOM 670 N N . GLY A 1 84 ? -4.029 1.062 4.177 1.00 81.75 84 GLY A N 1
ATOM 671 C CA . GLY A 1 84 ? -4.063 -0.396 4.188 1.00 81.75 84 GLY A CA 1
ATOM 672 C C . GLY A 1 84 ? -4.037 -1.003 5.596 1.00 81.75 84 GLY A C 1
ATOM 673 O O . GLY A 1 84 ? -4.705 -0.529 6.514 1.00 81.75 84 GLY A O 1
ATOM 674 N N . ILE A 1 85 ? -3.290 -2.103 5.741 1.00 74.00 85 ILE A N 1
ATOM 675 C CA . ILE A 1 85 ? -3.262 -2.946 6.954 1.00 74.00 85 ILE A CA 1
ATOM 676 C C . ILE A 1 85 ? -1.925 -2.915 7.707 1.00 74.00 85 ILE A C 1
ATOM 678 O O . ILE A 1 85 ? -1.734 -3.659 8.664 1.00 74.00 85 ILE A O 1
ATOM 682 N N . ARG A 1 86 ? -0.961 -2.112 7.242 1.00 75.94 86 ARG A N 1
ATOM 683 C CA . ARG A 1 86 ? 0.396 -2.088 7.801 1.00 75.94 86 ARG A CA 1
ATOM 684 C C . ARG A 1 86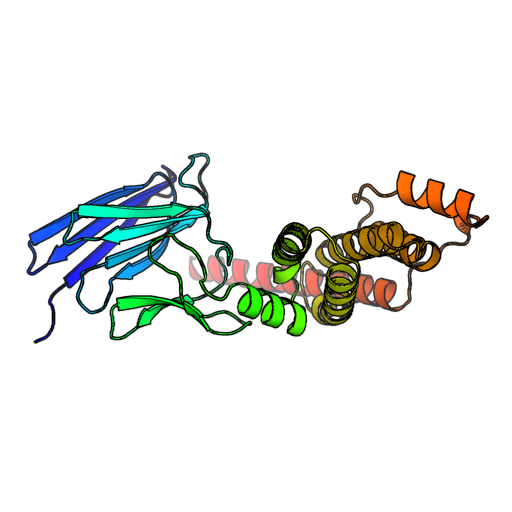 ? 0.543 -0.909 8.751 1.00 75.94 86 ARG A C 1
ATOM 686 O O . ARG A 1 86 ? 0.701 0.227 8.317 1.00 75.94 86 ARG A O 1
ATOM 693 N N . GLY A 1 87 ? 0.497 -1.201 10.041 1.00 86.50 87 GLY A N 1
ATOM 694 C CA . GLY A 1 87 ? 0.672 -0.225 11.105 1.00 86.50 87 GLY A CA 1
ATOM 695 C C . GLY A 1 87 ? 0.007 -0.690 12.389 1.00 86.50 87 GLY A C 1
ATOM 696 O O . GLY A 1 87 ? -0.603 -1.757 12.436 1.00 86.50 87 GLY A O 1
ATOM 697 N N . LYS A 1 88 ? 0.128 0.128 13.428 1.00 92.94 88 LYS A N 1
ATOM 698 C CA . LYS A 1 88 ? -0.571 -0.067 14.694 1.00 92.94 88 LYS A CA 1
ATOM 699 C C . LYS A 1 88 ? -1.647 0.996 14.831 1.00 92.94 88 LYS A C 1
ATOM 701 O O . LYS A 1 88 ? -1.331 2.186 14.819 1.00 92.94 88 LYS A O 1
ATOM 706 N N . PHE A 1 89 ? -2.897 0.574 14.970 1.00 95.06 89 PHE A N 1
ATOM 707 C CA . PHE A 1 89 ? -3.991 1.494 15.244 1.00 95.06 89 PHE A CA 1
ATOM 708 C C . PHE A 1 89 ? -4.060 1.793 16.741 1.00 95.06 89 PHE A C 1
ATOM 710 O O . PHE A 1 89 ? -3.759 0.938 17.576 1.00 95.06 89 PHE A O 1
ATOM 717 N N . TYR A 1 90 ? -4.444 3.014 17.095 1.00 96.44 90 TYR A N 1
ATOM 718 C CA . TYR A 1 90 ? -4.670 3.405 18.484 1.00 96.44 90 TYR A CA 1
ATOM 719 C C . TYR A 1 90 ? -5.626 4.592 18.570 1.00 96.44 90 TYR A C 1
ATOM 721 O O . TYR A 1 90 ? -5.778 5.354 17.619 1.00 96.44 90 TYR A O 1
ATOM 729 N N . PHE A 1 91 ? -6.260 4.747 19.729 1.00 97.56 91 PHE A N 1
ATOM 730 C CA . PHE A 1 91 ? -6.981 5.964 20.079 1.00 97.56 91 PHE A CA 1
ATOM 731 C C . PHE A 1 91 ? -6.104 6.848 20.964 1.00 97.56 91 PHE A C 1
ATOM 733 O O . PHE A 1 91 ? -5.401 6.340 21.841 1.00 97.56 91 PHE A O 1
ATOM 740 N N . ASP A 1 92 ? -6.152 8.160 20.750 1.00 96.19 92 ASP A N 1
ATOM 741 C CA . ASP A 1 92 ? -5.550 9.122 21.672 1.00 96.19 92 ASP A CA 1
ATOM 742 C C . ASP A 1 92 ? -6.454 9.395 22.894 1.00 96.19 92 ASP A C 1
ATOM 744 O O . ASP A 1 92 ? -7.542 8.832 23.044 1.00 96.19 92 ASP A O 1
ATOM 748 N N . ASN A 1 93 ? -6.015 10.301 23.773 1.00 94.12 93 ASN A N 1
ATOM 749 C CA . ASN A 1 93 ? -6.754 10.693 24.982 1.00 94.12 93 ASN A CA 1
ATOM 750 C C . ASN A 1 93 ? -8.092 11.405 24.708 1.00 94.12 93 ASN A C 1
ATOM 752 O O . ASN A 1 93 ? -8.886 11.574 25.632 1.00 94.12 93 ASN A O 1
ATOM 756 N N . CYS A 1 94 ? -8.340 11.815 23.464 1.00 95.06 94 CYS A N 1
ATOM 757 C CA . CYS A 1 94 ? -9.563 12.468 23.010 1.00 95.06 94 CYS A CA 1
ATOM 758 C C . CYS A 1 94 ? -10.431 11.528 22.149 1.00 95.06 94 CYS A C 1
ATOM 760 O O . CYS A 1 94 ? -11.343 11.997 21.468 1.00 95.06 94 CYS A O 1
ATOM 762 N N . ASP A 1 95 ? -10.139 10.222 22.155 1.00 95.38 95 ASP A N 1
ATOM 763 C CA . ASP A 1 95 ? -10.756 9.191 21.315 1.00 95.38 95 ASP A CA 1
ATOM 764 C C . ASP A 1 95 ? -10.683 9.455 19.800 1.00 95.38 95 ASP A C 1
ATOM 766 O O . ASP A 1 95 ? -11.544 9.009 19.034 1.00 95.38 95 ASP A O 1
ATOM 770 N N . ARG A 1 96 ? -9.644 10.149 19.335 1.00 97.00 96 ARG A N 1
ATOM 771 C CA . ARG A 1 96 ? -9.335 10.233 17.904 1.00 97.00 96 ARG A CA 1
ATOM 772 C C . ARG A 1 96 ? -8.538 9.006 17.490 1.00 97.00 96 ARG A C 1
ATOM 774 O O . ARG A 1 96 ? -7.622 8.595 18.200 1.00 97.00 96 ARG A O 1
ATOM 781 N N . LEU A 1 97 ? -8.901 8.418 16.355 1.00 97.50 97 LEU A N 1
ATOM 782 C CA . LEU A 1 97 ? -8.244 7.230 15.822 1.00 97.50 97 LEU A CA 1
ATOM 783 C C . LEU A 1 97 ? -6.986 7.634 15.050 1.00 97.50 97 LEU A C 1
ATOM 785 O O . LEU A 1 97 ? -7.036 8.514 14.194 1.00 97.50 97 LEU A O 1
ATOM 789 N N . PHE A 1 98 ? -5.882 6.948 15.307 1.00 97.06 98 PHE A N 1
ATOM 790 C CA . PHE A 1 98 ? -4.616 7.119 14.608 1.00 97.06 98 PHE A CA 1
ATOM 791 C C . PHE A 1 98 ? -4.088 5.783 14.096 1.00 97.06 98 PHE A C 1
ATOM 793 O O . PHE A 1 98 ? -4.387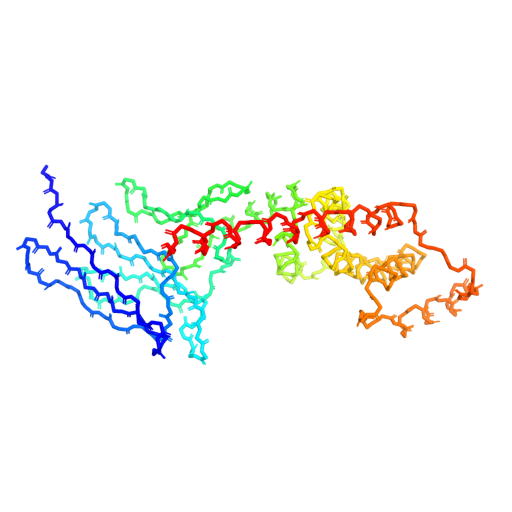 4.720 14.645 1.00 97.06 98 PHE A O 1
ATOM 800 N N . ILE A 1 99 ? -3.259 5.855 13.057 1.00 94.75 99 ILE A N 1
ATOM 801 C CA . ILE A 1 99 ? -2.385 4.767 12.625 1.00 94.75 99 ILE A CA 1
ATOM 802 C C . ILE A 1 99 ? -0.925 5.199 12.771 1.00 94.75 99 ILE A C 1
ATOM 804 O O . ILE A 1 99 ? -0.529 6.249 12.265 1.00 94.75 99 ILE A O 1
ATOM 808 N N . SER A 1 100 ? -0.126 4.373 13.443 1.00 94.00 100 SER A N 1
ATOM 809 C CA . SER A 1 100 ? 1.332 4.497 13.504 1.00 94.00 100 SER A CA 1
ATOM 810 C C . SER A 1 100 ? 1.961 3.551 12.483 1.00 94.00 100 SER A C 1
ATOM 812 O O . SER A 1 100 ? 1.700 2.345 12.494 1.00 94.00 100 SER A O 1
ATOM 814 N N . THR A 1 101 ? 2.752 4.102 11.566 1.00 90.19 101 THR A N 1
ATOM 815 C CA . THR A 1 101 ? 3.408 3.382 10.462 1.00 90.19 101 THR A CA 1
ATOM 816 C C . THR A 1 101 ? 4.897 3.720 10.420 1.00 90.19 101 THR A C 1
ATOM 818 O O . THR A 1 101 ? 5.348 4.652 11.083 1.00 90.19 101 THR A O 1
ATOM 821 N N . GLU A 1 102 ? 5.663 3.038 9.566 1.00 85.94 102 GLU A N 1
ATOM 822 C CA . GLU A 1 102 ? 7.056 3.421 9.278 1.00 85.94 102 GLU A CA 1
ATOM 823 C C . GLU A 1 102 ? 7.187 4.830 8.651 1.00 85.94 102 GLU A C 1
ATOM 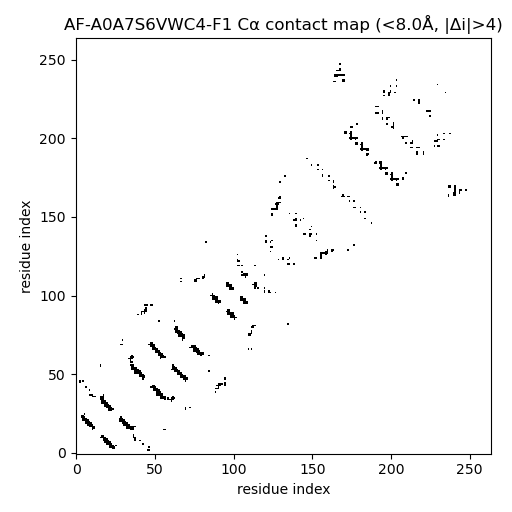825 O O . GLU A 1 102 ? 8.269 5.410 8.644 1.00 85.94 102 GLU A O 1
ATOM 830 N N . TYR A 1 103 ? 6.083 5.416 8.169 1.00 87.12 103 TYR A N 1
ATOM 831 C CA . TYR A 1 103 ? 6.028 6.757 7.575 1.00 87.12 103 TYR A CA 1
ATOM 832 C C . TYR A 1 103 ? 5.586 7.844 8.570 1.00 87.12 103 TYR A C 1
ATOM 834 O O . TYR A 1 103 ? 5.427 9.006 8.187 1.00 87.12 103 TYR A O 1
ATOM 842 N N . GLY A 1 104 ? 5.359 7.481 9.835 1.00 91.56 104 GLY A N 1
ATOM 843 C CA . GLY A 1 104 ? 4.862 8.366 10.887 1.00 91.56 104 GLY A CA 1
ATOM 844 C C . GLY A 1 104 ? 3.437 8.041 11.331 1.00 91.56 104 GLY A C 1
ATOM 845 O O . GLY A 1 104 ? 2.896 6.971 11.028 1.00 91.56 104 GLY A O 1
ATOM 846 N N . GLU A 1 105 ? 2.846 8.985 12.060 1.00 95.44 105 GLU A N 1
ATOM 847 C CA . GLU A 1 105 ? 1.532 8.853 12.690 1.00 95.44 105 GLU A CA 1
ATOM 848 C C . GLU A 1 105 ? 0.500 9.751 12.011 1.00 95.44 105 GLU A C 1
ATOM 850 O O . GLU A 1 105 ? 0.749 10.933 11.762 1.00 95.44 105 GLU A O 1
ATOM 855 N N . PHE A 1 106 ? -0.667 9.184 11.706 1.00 95.81 106 PHE A N 1
ATOM 856 C CA . PHE A 1 106 ? -1.704 9.866 10.936 1.00 95.81 106 PHE A CA 1
ATOM 857 C C . PHE A 1 106 ? -3.079 9.636 11.552 1.00 95.81 106 PHE A C 1
ATOM 859 O O . PHE A 1 106 ? -3.448 8.500 11.850 1.00 95.81 106 PHE A O 1
ATOM 866 N N . GLU A 1 107 ? -3.838 10.718 11.725 1.00 97.12 107 GLU A N 1
ATOM 867 C CA . GLU A 1 107 ? -5.231 10.653 12.170 1.00 97.12 107 GLU A CA 1
ATOM 868 C C . GLU A 1 107 ? -6.108 10.029 11.077 1.00 97.12 107 GLU A C 1
ATOM 870 O O . GLU A 1 107 ? -5.927 10.306 9.889 1.00 97.12 107 GLU A O 1
ATOM 875 N N . ILE A 1 108 ? -7.080 9.221 11.492 1.00 96.94 108 ILE A N 1
ATOM 876 C CA . ILE A 1 108 ? -8.156 8.688 10.663 1.00 96.94 108 ILE A CA 1
ATOM 877 C C . ILE A 1 108 ? -9.462 9.278 11.185 1.00 96.94 108 ILE A C 1
ATOM 879 O O . ILE A 1 108 ? -9.867 9.028 12.322 1.00 96.94 108 ILE A O 1
ATOM 883 N N . ASN A 1 109 ? -10.130 10.067 10.349 1.00 96.38 109 ASN A N 1
ATOM 884 C CA . ASN A 1 109 ? -11.389 10.697 10.716 1.00 96.38 109 ASN A CA 1
ATOM 885 C C . ASN A 1 109 ? -12.543 9.675 10.777 1.00 96.38 109 ASN A C 1
ATOM 887 O O . ASN A 1 109 ? -12.416 8.501 10.421 1.00 96.38 109 ASN A O 1
ATOM 891 N N . GLN A 1 110 ? -13.722 10.147 11.174 1.00 95.12 110 GLN A N 1
ATOM 892 C CA . GLN A 1 110 ? -14.926 9.317 11.290 1.00 95.12 110 GLN A CA 1
ATOM 893 C C . GLN A 1 110 ? -15.480 8.804 9.946 1.00 95.12 110 GLN A C 1
ATOM 895 O O . GLN A 1 110 ? -16.384 7.976 9.957 1.00 95.12 110 GLN A O 1
ATOM 900 N N . ASN A 1 111 ? -14.914 9.224 8.808 1.00 95.88 111 ASN A N 1
ATOM 901 C CA . ASN A 1 111 ? -15.232 8.711 7.469 1.00 95.88 111 ASN A CA 1
ATOM 902 C C . ASN A 1 111 ? -14.201 7.673 6.972 1.00 95.88 111 ASN A C 1
ATOM 904 O O . ASN A 1 111 ? -14.293 7.185 5.837 1.00 95.88 111 ASN A O 1
ATOM 908 N N . GLY A 1 112 ? -13.202 7.338 7.797 1.00 95.06 112 GLY A N 1
ATOM 909 C CA . GLY A 1 112 ? -12.121 6.417 7.447 1.00 95.06 112 GLY A CA 1
ATOM 910 C C . GLY A 1 112 ? -11.089 7.032 6.500 1.00 95.06 112 GLY A C 1
ATOM 911 O O . GLY A 1 112 ? -10.505 6.324 5.680 1.00 95.06 112 GLY A O 1
ATOM 912 N N . GLU A 1 113 ? -10.894 8.347 6.567 1.00 95.62 113 GLU A N 1
ATOM 913 C CA . GLU A 1 113 ? -9.976 9.102 5.712 1.00 95.62 113 GLU A CA 1
ATOM 914 C C . GLU A 1 113 ? -8.854 9.711 6.544 1.00 95.62 113 GLU A C 1
ATOM 916 O O . GLU A 1 113 ? -9.061 10.074 7.699 1.00 95.62 113 GLU A O 1
ATOM 921 N N . ILE A 1 114 ? -7.680 9.879 5.936 1.00 94.88 114 ILE A N 1
ATOM 922 C CA . ILE A 1 114 ? -6.576 10.634 6.533 1.00 94.88 114 ILE A CA 1
ATOM 923 C C . ILE A 1 114 ? -6.744 12.102 6.117 1.00 94.88 114 ILE A C 1
ATOM 925 O O . ILE A 1 114 ? -6.538 12.399 4.937 1.00 94.88 114 ILE A O 1
ATOM 929 N N . PRO A 1 115 ? -7.091 13.041 7.024 1.00 94.62 115 PRO A N 1
ATOM 930 C CA . PRO A 1 115 ? -7.380 14.426 6.635 1.00 94.62 115 PRO A CA 1
ATOM 931 C C . PRO A 1 115 ? -6.208 15.115 5.925 1.00 94.62 115 PRO A C 1
ATOM 933 O O . PRO A 1 115 ? -6.406 15.871 4.978 1.00 94.62 115 PRO A O 1
ATOM 936 N N . ASN A 1 116 ? -4.974 14.811 6.340 1.00 92.19 116 ASN A N 1
ATOM 937 C CA . ASN A 1 116 ? -3.748 15.298 5.706 1.00 92.19 116 ASN A CA 1
ATOM 938 C C . ASN A 1 116 ? -3.063 14.200 4.875 1.00 92.19 116 ASN A C 1
ATOM 940 O O . ASN A 1 116 ? -1.892 13.868 5.081 1.00 92.19 116 ASN A O 1
ATOM 944 N N . ILE A 1 117 ? -3.812 13.606 3.943 1.00 91.69 117 ILE A N 1
ATOM 945 C CA . ILE A 1 117 ? -3.319 12.504 3.108 1.00 91.69 117 ILE A CA 1
ATOM 946 C C . ILE A 1 117 ? -2.081 12.885 2.273 1.00 91.69 117 ILE A C 1
ATOM 948 O O . ILE A 1 117 ? -1.221 12.049 2.011 1.00 91.69 117 ILE A O 1
ATOM 952 N N . GLU A 1 118 ? -1.920 14.158 1.910 1.00 91.00 118 GLU A N 1
ATOM 953 C CA . GLU A 1 118 ? -0.740 14.621 1.168 1.00 91.00 118 GLU A CA 1
ATOM 954 C C . GLU A 1 118 ? 0.550 14.535 2.002 1.00 91.00 118 GLU A C 1
ATOM 956 O O . GLU A 1 118 ? 1.624 14.262 1.463 1.00 91.00 118 GLU A O 1
ATOM 961 N N . SER A 1 119 ? 0.470 14.728 3.324 1.00 92.31 119 SER A N 1
ATOM 962 C CA . SER A 1 119 ? 1.603 14.469 4.223 1.00 92.31 119 SER A CA 1
ATOM 963 C C . SER A 1 119 ? 1.935 12.976 4.280 1.00 92.31 119 SER A C 1
ATOM 965 O O . SER A 1 119 ? 3.103 12.601 4.188 1.00 92.31 119 SER A O 1
ATOM 967 N N . TYR A 1 120 ? 0.907 12.121 4.330 1.00 91.62 120 TYR A N 1
ATOM 968 C CA . TYR A 1 120 ? 1.075 10.667 4.309 1.00 91.62 120 TYR A CA 1
ATOM 969 C C . TYR A 1 120 ? 1.830 10.202 3.063 1.00 91.62 120 TYR A C 1
ATOM 971 O O . TYR A 1 120 ? 2.881 9.571 3.184 1.00 91.62 120 TYR A O 1
ATOM 979 N N . TYR A 1 121 ? 1.376 10.586 1.865 1.00 91.44 121 TYR A N 1
ATOM 980 C CA . TYR A 1 121 ? 2.067 10.212 0.629 1.00 91.44 121 TYR A CA 1
ATOM 981 C C . TYR A 1 121 ? 3.483 10.772 0.550 1.00 91.44 121 TYR A C 1
ATOM 983 O O . TYR A 1 121 ? 4.387 10.070 0.108 1.00 91.44 121 TYR A O 1
ATOM 991 N N . ARG A 1 122 ? 3.709 12.011 0.997 1.00 90.19 122 ARG A N 1
ATOM 992 C CA . ARG A 1 122 ? 5.051 12.604 1.019 1.00 90.19 122 ARG A CA 1
ATOM 993 C C . ARG A 1 122 ? 6.011 11.786 1.876 1.00 90.19 122 ARG A C 1
ATOM 995 O O . ARG A 1 122 ? 7.130 11.528 1.441 1.00 90.19 122 ARG A O 1
ATOM 1002 N N . ASN A 1 123 ? 5.573 11.349 3.054 1.00 91.00 123 ASN A N 1
ATOM 1003 C CA . ASN A 1 123 ? 6.395 10.519 3.928 1.00 91.00 123 ASN A CA 1
ATOM 1004 C C . ASN A 1 123 ? 6.626 9.126 3.327 1.00 91.00 123 ASN A C 1
ATOM 1006 O O . ASN A 1 123 ? 7.761 8.653 3.345 1.00 91.00 123 ASN A O 1
ATOM 1010 N N . CYS A 1 124 ? 5.603 8.525 2.704 1.00 89.00 124 CYS A N 1
ATOM 1011 C CA . CYS A 1 124 ? 5.741 7.265 1.963 1.00 89.00 124 CYS A CA 1
ATOM 1012 C C . CYS A 1 124 ? 6.798 7.378 0.852 1.00 89.00 124 CYS A C 1
ATOM 1014 O O . CYS A 1 124 ? 7.716 6.563 0.768 1.00 89.00 124 CYS A O 1
ATOM 1016 N N . LEU A 1 125 ? 6.697 8.424 0.024 1.00 89.44 125 LEU A N 1
ATOM 1017 C CA . LEU A 1 125 ? 7.618 8.683 -1.084 1.00 89.44 125 LEU A CA 1
ATOM 1018 C C . LEU A 1 125 ? 9.048 8.935 -0.593 1.00 89.44 125 LEU A C 1
ATOM 1020 O O . LEU A 1 125 ? 10.012 8.499 -1.225 1.00 89.44 125 LEU A O 1
ATOM 1024 N N . ASN A 1 126 ? 9.193 9.635 0.534 1.00 87.25 126 ASN A N 1
ATOM 1025 C CA . ASN A 1 126 ? 10.492 9.947 1.118 1.00 87.25 126 ASN A CA 1
ATOM 1026 C C . ASN A 1 126 ? 11.198 8.715 1.685 1.00 87.25 126 ASN A C 1
ATOM 1028 O O . ASN A 1 126 ? 12.407 8.601 1.478 1.00 87.25 126 ASN A O 1
ATOM 1032 N N . ALA A 1 127 ? 10.454 7.832 2.357 1.00 84.12 127 ALA A N 1
ATOM 1033 C CA . ALA A 1 127 ? 10.972 6.600 2.944 1.00 84.12 127 ALA A CA 1
ATOM 1034 C C . ALA A 1 127 ? 11.362 5.562 1.881 1.00 84.12 127 ALA A C 1
ATOM 1036 O O . ALA A 1 127 ? 12.371 4.885 2.036 1.00 84.12 127 ALA A O 1
ATOM 1037 N N . GLY A 1 128 ? 10.597 5.463 0.786 1.00 75.31 128 GLY A N 1
ATOM 1038 C CA . GLY A 1 128 ? 10.946 4.611 -0.353 1.00 75.31 128 GLY A CA 1
ATOM 1039 C C . GLY A 1 128 ? 10.909 3.109 -0.056 1.00 75.31 128 GLY A C 1
ATOM 1040 O O . GLY A 1 128 ? 11.769 2.392 -0.543 1.00 75.31 128 GLY A O 1
ATOM 1041 N N . GLY A 1 129 ? 9.938 2.604 0.710 1.00 73.12 129 GLY A N 1
ATOM 1042 C CA . GLY A 1 129 ? 9.830 1.174 1.051 1.00 73.12 129 GLY A CA 1
ATOM 1043 C C . GLY A 1 129 ? 9.100 0.307 0.012 1.00 73.12 129 GLY A C 1
ATOM 1044 O O . GLY A 1 129 ? 8.277 0.798 -0.759 1.00 73.12 129 GLY A O 1
ATOM 1045 N N . GLU A 1 130 ? 9.326 -1.010 0.039 1.00 66.50 130 GLU A N 1
ATOM 1046 C CA . GLU A 1 130 ? 8.634 -2.009 -0.805 1.00 66.50 130 GLU A CA 1
ATOM 1047 C C . GLU A 1 130 ? 7.100 -1.924 -0.679 1.00 66.50 130 GLU A C 1
ATOM 1049 O O . GLU A 1 130 ? 6.359 -2.040 -1.656 1.00 66.50 130 GLU A O 1
ATOM 1054 N N . CYS A 1 131 ? 6.613 -1.648 0.533 1.00 60.28 131 CYS A N 1
ATOM 1055 C CA . CYS A 1 131 ? 5.189 -1.524 0.838 1.00 60.28 131 CYS A CA 1
ATOM 1056 C C . CYS A 1 131 ? 4.519 -0.342 0.127 1.00 60.28 131 CYS A C 1
ATOM 1058 O O . CYS A 1 131 ? 3.296 -0.327 -0.027 1.00 60.28 131 CYS A O 1
ATOM 1060 N N . SER A 1 132 ? 5.309 0.641 -0.312 1.00 68.06 132 SER A N 1
ATOM 1061 C CA . SER A 1 132 ? 4.802 1.870 -0.914 1.00 68.06 132 SER A CA 1
ATOM 1062 C C . SER A 1 132 ? 4.274 1.666 -2.332 1.00 68.06 132 SER A C 1
ATOM 1064 O O . SER A 1 132 ? 3.463 2.473 -2.767 1.00 68.06 132 SER A O 1
ATOM 1066 N N . ILE A 1 133 ? 4.634 0.582 -3.037 1.00 72.81 133 ILE A N 1
ATOM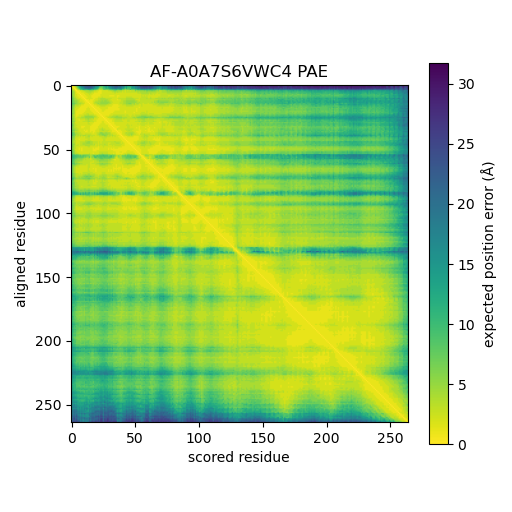 1067 C CA . ILE A 1 133 ? 4.301 0.372 -4.460 1.00 72.81 133 ILE A CA 1
ATOM 1068 C C . ILE A 1 133 ? 2.800 0.558 -4.748 1.00 72.81 133 ILE A C 1
ATOM 1070 O O . ILE A 1 133 ? 2.422 1.249 -5.696 1.00 72.81 133 ILE A O 1
ATOM 1074 N N . TYR A 1 134 ? 1.933 -0.004 -3.900 1.00 74.06 134 TYR A N 1
ATOM 1075 C CA . TYR A 1 134 ? 0.477 0.143 -4.031 1.00 74.06 134 TYR A CA 1
ATOM 1076 C C . TYR A 1 134 ? -0.005 1.578 -3.762 1.00 74.06 134 TYR A C 1
ATOM 1078 O O . TYR A 1 134 ? -0.970 2.032 -4.378 1.00 74.06 134 TYR A O 1
ATOM 1086 N N . LEU A 1 135 ? 0.682 2.305 -2.879 1.00 82.06 135 LEU A N 1
ATOM 1087 C CA . LEU A 1 135 ? 0.410 3.707 -2.562 1.00 82.06 135 LEU A CA 1
ATOM 1088 C C . LEU A 1 135 ? 0.899 4.648 -3.674 1.00 82.06 135 LEU A C 1
ATOM 1090 O O . LEU A 1 135 ? 0.246 5.658 -3.927 1.00 82.06 135 LEU A O 1
ATOM 1094 N N . LEU A 1 136 ? 1.983 4.303 -4.385 1.00 85.19 136 LEU A N 1
ATOM 1095 C CA . LEU A 1 136 ? 2.521 5.102 -5.497 1.00 85.19 136 LEU A CA 1
ATOM 1096 C C . LEU A 1 136 ? 1.473 5.299 -6.596 1.00 85.19 136 LEU A C 1
ATOM 1098 O O . LEU A 1 136 ? 1.293 6.411 -7.087 1.00 85.19 136 LEU A O 1
ATOM 1102 N N . LYS A 1 137 ? 0.746 4.234 -6.957 1.00 83.81 137 LYS A N 1
ATOM 1103 C CA . LYS A 1 137 ? -0.308 4.312 -7.977 1.00 83.81 137 LYS A CA 1
ATOM 1104 C C . LYS A 1 137 ? -1.439 5.251 -7.553 1.00 83.81 137 LYS A C 1
ATOM 1106 O O . LYS A 1 137 ? -1.841 6.100 -8.341 1.00 83.81 137 LYS A O 1
ATOM 1111 N N . ARG A 1 138 ? -1.910 5.140 -6.308 1.00 87.12 138 ARG A N 1
ATOM 1112 C CA . ARG A 1 138 ? -2.980 6.001 -5.781 1.00 87.12 138 ARG A CA 1
ATOM 1113 C C . ARG A 1 138 ? -2.545 7.461 -5.686 1.00 87.12 138 ARG A C 1
ATOM 1115 O O . ARG A 1 138 ? -3.304 8.352 -6.058 1.00 87.12 138 ARG A O 1
ATOM 1122 N N . TYR A 1 139 ? -1.303 7.707 -5.270 1.00 90.44 139 TYR A N 1
ATOM 1123 C CA . TYR A 1 139 ? -0.707 9.039 -5.311 1.00 90.44 139 TYR A CA 1
ATOM 1124 C C . TYR A 1 139 ? -0.707 9.611 -6.737 1.00 90.44 139 TYR A C 1
ATOM 1126 O O . TYR A 1 139 ? -1.178 10.725 -6.948 1.00 90.44 139 TYR A O 1
ATOM 1134 N N . LEU A 1 140 ? -0.250 8.842 -7.733 1.00 91.19 140 LEU A N 1
ATOM 1135 C CA . LEU A 1 140 ? -0.254 9.277 -9.134 1.00 91.19 140 LEU A CA 1
ATOM 1136 C C . LEU A 1 140 ? -1.660 9.594 -9.642 1.00 91.19 140 LEU A C 1
ATOM 1138 O O . LEU A 1 140 ? -1.845 10.626 -10.280 1.00 91.19 140 LEU A O 1
ATOM 1142 N N . GLU A 1 141 ? -2.643 8.743 -9.346 1.00 91.12 141 GLU A N 1
ATOM 1143 C CA . GLU A 1 141 ? -4.045 8.962 -9.719 1.00 91.12 141 GLU A CA 1
ATOM 1144 C C . GLU A 1 141 ? -4.579 10.274 -9.131 1.00 91.12 141 GLU A C 1
ATOM 1146 O O . GLU A 1 141 ? -5.134 11.088 -9.867 1.00 91.12 141 GLU A O 1
ATOM 1151 N N . ARG A 1 142 ? -4.332 10.543 -7.841 1.00 90.31 142 ARG A N 1
ATOM 1152 C CA . ARG A 1 142 ? -4.734 11.804 -7.188 1.00 90.31 142 ARG A CA 1
ATOM 1153 C C . ARG A 1 142 ? -4.073 13.033 -7.797 1.00 90.31 142 ARG A C 1
ATOM 1155 O O . ARG A 1 142 ? -4.690 14.089 -7.874 1.00 90.31 142 ARG A O 1
ATOM 1162 N N . GLN A 1 143 ? -2.827 12.894 -8.234 1.00 92.94 143 GLN A N 1
ATOM 1163 C CA . GLN A 1 143 ? -2.073 13.965 -8.882 1.00 92.94 143 GLN A CA 1
ATOM 1164 C C . GLN A 1 143 ? -2.321 14.032 -10.398 1.00 92.94 143 GLN A C 1
ATOM 1166 O O . GLN A 1 143 ? -1.587 14.725 -11.107 1.00 92.94 143 GLN A O 1
ATOM 1171 N N . ASN A 1 144 ? -3.317 13.297 -10.916 1.00 92.62 144 ASN A N 1
ATOM 1172 C CA . ASN A 1 144 ? -3.638 13.180 -12.342 1.00 92.62 144 ASN A CA 1
ATOM 1173 C C . ASN A 1 144 ? -2.418 12.838 -13.210 1.00 92.62 144 ASN A C 1
ATOM 1175 O O . ASN A 1 144 ? -2.313 13.262 -14.361 1.00 92.62 144 ASN A O 1
ATOM 1179 N N . PHE A 1 145 ? -1.482 12.072 -12.645 1.00 92.12 145 PHE A N 1
ATOM 1180 C CA . PHE A 1 145 ? -0.216 11.702 -13.266 1.00 92.12 145 PHE A CA 1
ATOM 1181 C C . PHE A 1 145 ? 0.559 12.909 -13.825 1.00 92.12 145 PHE A C 1
ATOM 1183 O O . PHE A 1 145 ? 1.108 12.848 -14.928 1.00 92.12 145 PHE A O 1
ATOM 1190 N N . SER A 1 146 ? 0.599 14.016 -13.078 1.00 92.50 146 SER A N 1
ATOM 1191 C CA . SER A 1 146 ? 1.417 15.175 -13.436 1.00 92.50 146 SER A CA 1
ATOM 1192 C C . SER A 1 146 ? 2.897 14.796 -13.589 1.00 92.50 146 SER A C 1
ATOM 1194 O O . SER A 1 146 ? 3.381 13.830 -12.987 1.00 92.50 146 SER A O 1
ATOM 1196 N N . GLN A 1 147 ? 3.646 15.568 -14.382 1.00 91.00 147 GLN A N 1
ATOM 1197 C CA . GLN A 1 147 ? 5.083 15.329 -14.563 1.00 91.00 147 GLN A CA 1
ATOM 1198 C C . GLN A 1 147 ? 5.847 15.386 -13.230 1.00 91.00 147 GLN A C 1
ATOM 1200 O O . GLN A 1 147 ? 6.724 14.557 -12.993 1.00 91.00 147 GLN A O 1
ATOM 1205 N N . ASP A 1 148 ? 5.498 16.320 -12.336 1.00 91.50 148 ASP A N 1
ATOM 1206 C CA . ASP A 1 148 ? 6.108 16.426 -11.002 1.00 91.50 148 ASP A CA 1
ATOM 1207 C C . ASP A 1 148 ? 5.830 15.175 -10.154 1.00 91.50 148 ASP A C 1
ATOM 1209 O O . ASP A 1 148 ? 6.752 14.604 -9.570 1.00 91.50 148 ASP A O 1
ATOM 1213 N N . ALA A 1 149 ? 4.588 14.679 -10.159 1.00 92.38 149 ALA A N 1
ATOM 1214 C CA . ALA A 1 149 ? 4.231 13.456 -9.446 1.00 92.38 149 ALA A CA 1
ATOM 1215 C C . ALA A 1 149 ? 4.988 12.236 -9.992 1.00 92.38 149 ALA A C 1
ATOM 1217 O O . ALA A 1 149 ? 5.516 11.445 -9.211 1.00 92.38 149 ALA A O 1
ATOM 1218 N N . CYS A 1 150 ? 5.115 12.115 -11.318 1.00 92.88 150 CYS A N 1
ATOM 1219 C CA . CYS A 1 150 ? 5.910 11.053 -11.938 1.00 92.88 150 CYS A CA 1
ATOM 1220 C C . CYS A 1 150 ? 7.377 11.113 -11.488 1.00 92.88 150 CYS A C 1
ATOM 1222 O O . CYS A 1 150 ? 7.929 10.091 -11.085 1.00 92.88 150 CYS A O 1
ATOM 1224 N N . LYS A 1 151 ? 7.995 12.304 -11.491 1.00 91.62 151 LYS A N 1
ATOM 1225 C CA . LYS A 1 151 ? 9.384 12.499 -11.038 1.00 91.62 151 LYS A CA 1
ATOM 1226 C C . LYS A 1 151 ? 9.570 12.125 -9.567 1.00 91.62 151 LYS A C 1
ATOM 1228 O O . LYS A 1 151 ? 10.534 11.439 -9.234 1.00 91.62 151 LYS A O 1
ATOM 1233 N N . ARG A 1 152 ? 8.641 12.517 -8.687 1.00 91.62 152 ARG A N 1
ATOM 1234 C CA . ARG A 1 152 ? 8.679 12.140 -7.261 1.00 91.62 152 ARG A CA 1
ATOM 1235 C C . ARG A 1 152 ? 8.583 10.634 -7.064 1.00 91.62 152 ARG A C 1
ATOM 1237 O O . ARG A 1 152 ? 9.327 10.081 -6.260 1.00 91.62 152 ARG A O 1
ATOM 1244 N N . VAL A 1 153 ? 7.696 9.974 -7.805 1.00 92.56 153 VAL A N 1
ATOM 1245 C CA . VAL A 1 153 ? 7.535 8.518 -7.734 1.00 92.56 153 VAL A CA 1
ATOM 1246 C C . VAL A 1 153 ? 8.774 7.799 -8.255 1.00 92.56 153 VAL A C 1
ATOM 1248 O O . VAL A 1 153 ? 9.239 6.876 -7.598 1.00 92.56 153 VAL A O 1
ATOM 1251 N N . ILE A 1 154 ? 9.358 8.245 -9.370 1.00 92.44 154 ILE A N 1
ATOM 1252 C CA . ILE A 1 154 ? 10.628 7.703 -9.878 1.00 92.44 154 ILE A CA 1
ATOM 1253 C C . ILE A 1 154 ? 11.734 7.854 -8.826 1.00 92.44 154 ILE A C 1
ATOM 1255 O O . ILE A 1 154 ? 12.415 6.883 -8.515 1.00 92.44 154 ILE A O 1
ATOM 1259 N N . SER A 1 155 ? 11.863 9.034 -8.210 1.00 91.31 155 SER A N 1
ATOM 1260 C CA . SER A 1 155 ? 12.846 9.260 -7.144 1.00 91.31 155 SER A CA 1
ATOM 1261 C C . SER A 1 155 ? 12.612 8.359 -5.925 1.00 91.31 155 SER A C 1
ATOM 1263 O O . SER A 1 155 ? 13.570 7.889 -5.316 1.00 91.31 155 SER A O 1
ATOM 1265 N N . SER A 1 156 ? 11.352 8.096 -5.571 1.00 91.75 156 SER A N 1
ATOM 1266 C CA . SER A 1 156 ? 11.002 7.155 -4.504 1.00 91.75 156 SER A CA 1
ATOM 1267 C C . SER A 1 156 ? 11.393 5.719 -4.862 1.00 91.75 156 SER A C 1
ATOM 1269 O O . SER A 1 156 ? 12.046 5.049 -4.068 1.00 91.75 156 SER A O 1
ATOM 1271 N N . ILE A 1 157 ? 11.086 5.284 -6.088 1.00 91.69 157 ILE A N 1
ATOM 1272 C CA . ILE A 1 157 ? 11.475 3.977 -6.630 1.00 91.69 157 ILE A CA 1
ATOM 1273 C C . ILE A 1 157 ? 12.994 3.785 -6.579 1.00 91.69 157 ILE A C 1
ATOM 1275 O O . ILE A 1 157 ? 13.467 2.733 -6.148 1.00 91.69 157 ILE A O 1
ATOM 1279 N N . ASP A 1 158 ? 13.762 4.796 -6.982 1.00 90.06 158 ASP A N 1
ATOM 1280 C CA . ASP A 1 158 ? 15.222 4.711 -6.987 1.00 90.06 158 ASP A CA 1
ATOM 1281 C C . ASP A 1 158 ? 15.783 4.519 -5.557 1.00 90.06 158 ASP A C 1
ATOM 1283 O O . ASP A 1 158 ? 16.792 3.835 -5.381 1.00 90.06 158 ASP A O 1
ATOM 1287 N N . LYS A 1 159 ? 15.092 5.026 -4.520 1.00 89.44 159 LYS A N 1
ATOM 1288 C CA . LYS A 1 159 ? 15.405 4.752 -3.101 1.00 89.44 159 LYS A CA 1
ATOM 1289 C C . LYS A 1 159 ? 14.960 3.365 -2.634 1.00 89.44 159 LYS A C 1
ATOM 1291 O O . LYS A 1 159 ? 15.572 2.820 -1.721 1.00 89.44 159 LYS A O 1
ATOM 1296 N N . THR A 1 160 ? 13.924 2.788 -3.245 1.00 89.19 160 THR A N 1
ATOM 1297 C CA . THR A 1 160 ? 13.431 1.441 -2.917 1.00 89.19 160 THR A CA 1
ATOM 1298 C C . THR A 1 160 ? 14.384 0.348 -3.359 1.00 89.19 160 THR A C 1
ATOM 1300 O O . THR A 1 160 ? 14.543 -0.634 -2.642 1.00 89.19 160 THR A O 1
ATOM 1303 N N . ILE A 1 161 ? 15.040 0.501 -4.511 1.00 89.00 161 ILE A N 1
ATOM 1304 C CA . ILE A 1 161 ? 15.871 -0.564 -5.095 1.00 89.00 161 ILE A CA 1
ATOM 1305 C C . ILE A 1 161 ? 16.942 -1.091 -4.114 1.00 89.00 161 ILE A C 1
ATOM 1307 O O . ILE A 1 161 ? 17.020 -2.310 -3.960 1.00 89.00 161 ILE A O 1
ATOM 1311 N N . PRO A 1 162 ? 17.726 -0.248 -3.408 1.00 89.12 162 PRO A N 1
ATOM 1312 C CA . PRO A 1 162 ? 18.672 -0.719 -2.394 1.00 89.12 162 PRO A CA 1
ATOM 1313 C C . PRO A 1 162 ? 18.032 -1.510 -1.247 1.00 89.12 162 PRO A C 1
ATOM 1315 O O . PRO A 1 162 ? 18.631 -2.464 -0.768 1.00 89.12 162 PRO A O 1
ATOM 1318 N N . LEU A 1 163 ? 16.812 -1.158 -0.830 1.00 88.62 163 LEU A N 1
ATOM 1319 C CA . LEU A 1 163 ? 16.122 -1.826 0.281 1.00 88.62 163 LEU A CA 1
ATOM 1320 C C . LEU A 1 163 ? 15.652 -3.239 -0.081 1.00 88.62 163 LEU A C 1
ATOM 1322 O O . LEU A 1 163 ? 15.410 -4.054 0.801 1.00 88.62 163 LEU A O 1
ATOM 1326 N N . LEU A 1 164 ? 15.533 -3.548 -1.374 1.00 90.38 164 LEU A N 1
ATOM 1327 C CA . LEU A 1 164 ? 15.104 -4.865 -1.842 1.00 90.38 164 LEU A CA 1
ATOM 1328 C C . LEU A 1 164 ? 16.203 -5.926 -1.742 1.00 90.38 164 LEU A C 1
ATOM 1330 O O . LEU A 1 164 ? 15.888 -7.115 -1.805 1.00 90.38 164 LEU A O 1
ATOM 1334 N N . PHE A 1 165 ? 17.468 -5.523 -1.587 1.00 89.31 165 PHE A N 1
ATOM 1335 C CA . PHE A 1 165 ? 18.600 -6.451 -1.538 1.00 89.31 165 PHE A CA 1
ATOM 1336 C C . PHE A 1 165 ? 18.515 -7.439 -0.384 1.00 89.31 165 PHE A C 1
ATOM 1338 O O . PHE A 1 165 ? 18.959 -8.566 -0.565 1.00 89.31 165 PHE A O 1
ATOM 1345 N N . ASP A 1 166 ? 17.908 -7.030 0.731 1.00 85.62 166 ASP A N 1
ATOM 1346 C CA . ASP A 1 166 ? 17.844 -7.797 1.976 1.00 85.62 166 ASP A CA 1
ATOM 1347 C C . ASP A 1 166 ? 16.467 -8.441 2.207 1.00 85.62 166 ASP A C 1
ATOM 1349 O O . ASP A 1 166 ? 16.092 -8.766 3.331 1.00 85.62 166 ASP A O 1
ATOM 1353 N N . THR A 1 167 ? 15.677 -8.613 1.141 1.00 86.25 167 THR A N 1
ATOM 1354 C CA . THR A 1 167 ? 14.296 -9.104 1.244 1.00 86.25 167 THR A CA 1
ATOM 1355 C C . THR A 1 167 ? 14.101 -10.430 0.518 1.00 86.25 167 THR A C 1
ATOM 1357 O O . THR A 1 167 ? 14.514 -10.606 -0.634 1.00 86.25 167 THR A O 1
ATOM 1360 N N . PHE A 1 168 ? 13.377 -11.356 1.154 1.00 86.19 168 PHE A N 1
ATOM 1361 C CA . PHE A 1 168 ? 12.995 -12.643 0.562 1.00 86.19 168 PHE A CA 1
ATOM 1362 C C . PHE A 1 168 ? 12.290 -12.495 -0.794 1.00 86.19 168 PHE A C 1
ATOM 1364 O O . PHE A 1 168 ? 12.526 -13.266 -1.727 1.00 86.19 168 PHE A O 1
ATOM 1371 N N . HIS A 1 169 ? 11.448 -11.468 -0.935 1.00 87.75 169 HIS A N 1
ATOM 1372 C CA . HIS A 1 169 ? 10.700 -11.174 -2.159 1.00 87.75 169 HIS A CA 1
ATOM 1373 C C . HIS A 1 169 ? 11.375 -10.131 -3.067 1.00 87.75 169 HIS A C 1
ATOM 1375 O O . HIS A 1 169 ? 10.782 -9.725 -4.066 1.00 87.75 169 HIS A O 1
ATOM 1381 N N . GLY A 1 170 ? 12.626 -9.749 -2.792 1.00 90.81 170 GLY A N 1
ATOM 1382 C CA . GLY A 1 170 ? 13.317 -8.632 -3.439 1.00 90.81 170 GLY A CA 1
ATOM 1383 C C . GLY A 1 170 ? 13.349 -8.668 -4.962 1.00 90.81 170 GLY A C 1
ATOM 1384 O O . GLY A 1 170 ? 13.071 -7.655 -5.599 1.00 90.81 170 GLY A O 1
ATOM 1385 N N . ALA A 1 171 ? 13.607 -9.827 -5.577 1.00 92.75 171 ALA A N 1
ATOM 1386 C CA . ALA A 1 171 ? 13.591 -9.941 -7.039 1.00 92.75 171 ALA A CA 1
ATOM 1387 C C . ALA A 1 171 ? 12.179 -9.758 -7.625 1.00 92.75 171 ALA A C 1
ATOM 1389 O O . ALA A 1 171 ? 12.008 -9.080 -8.638 1.00 92.75 171 ALA A O 1
ATOM 1390 N N . TYR A 1 172 ? 11.155 -10.323 -6.975 1.00 91.62 172 TYR A N 1
ATOM 1391 C CA . TYR A 1 172 ? 9.762 -10.181 -7.405 1.00 91.62 172 TYR A CA 1
ATOM 1392 C C . TYR A 1 172 ? 9.300 -8.725 -7.291 1.00 91.62 172 TYR A C 1
ATOM 1394 O O . TYR A 1 172 ? 8.805 -8.149 -8.260 1.00 91.62 172 TYR A O 1
ATOM 1402 N N . SER A 1 173 ? 9.522 -8.116 -6.129 1.00 90.81 173 SER A N 1
ATOM 1403 C CA . SER A 1 173 ? 9.125 -6.738 -5.856 1.00 90.81 173 SER A CA 1
ATOM 1404 C C . SER A 1 173 ? 9.934 -5.746 -6.687 1.00 90.81 173 SER A C 1
ATOM 1406 O O . SER A 1 173 ? 9.372 -4.802 -7.237 1.00 90.81 173 SER A O 1
ATOM 1408 N N . GLY A 1 174 ? 11.224 -6.013 -6.898 1.00 93.06 174 GLY A N 1
ATOM 1409 C CA . GLY A 1 174 ? 12.076 -5.242 -7.800 1.00 93.06 174 GLY A CA 1
ATOM 1410 C C . GLY A 1 174 ? 11.563 -5.261 -9.232 1.00 93.06 174 GLY A C 1
ATOM 1411 O O . GLY A 1 174 ? 11.534 -4.221 -9.886 1.00 93.06 174 GLY A O 1
A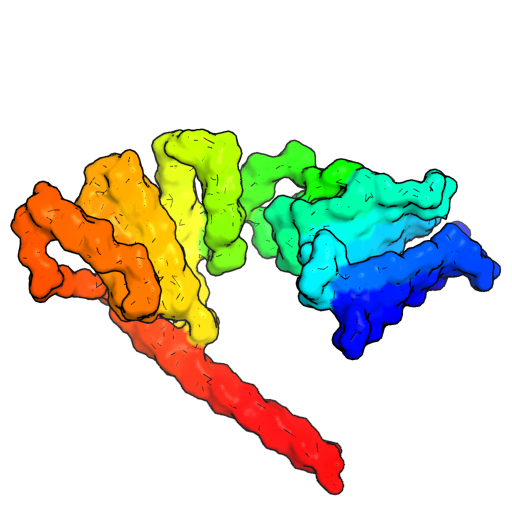TOM 1412 N N . ALA A 1 175 ? 11.084 -6.409 -9.711 1.00 94.69 175 ALA A N 1
ATOM 1413 C CA . ALA A 1 175 ? 10.513 -6.512 -11.044 1.00 94.69 175 ALA A CA 1
ATOM 1414 C C . ALA A 1 175 ? 9.277 -5.601 -11.218 1.00 94.69 175 ALA A C 1
ATOM 1416 O O . ALA A 1 175 ? 9.175 -4.890 -12.221 1.00 94.69 175 ALA A O 1
ATOM 1417 N N . GLU A 1 176 ? 8.374 -5.558 -10.232 1.00 92.62 176 GLU A N 1
ATOM 1418 C CA . GLU A 1 176 ? 7.207 -4.659 -10.251 1.00 92.62 176 GLU A CA 1
ATOM 1419 C C . GLU A 1 176 ? 7.613 -3.179 -10.159 1.00 92.62 176 GLU A C 1
ATOM 1421 O O . GLU A 1 176 ? 7.110 -2.346 -10.916 1.00 92.62 176 GLU A O 1
ATOM 1426 N N . VAL A 1 177 ? 8.582 -2.848 -9.302 1.00 92.44 177 VAL A N 1
ATOM 1427 C CA . VAL A 1 177 ? 9.135 -1.490 -9.172 1.00 92.44 177 VAL A CA 1
ATOM 1428 C C . VAL A 1 177 ? 9.736 -1.000 -10.494 1.00 92.44 177 VAL A C 1
ATOM 1430 O O . VAL A 1 177 ? 9.413 0.097 -10.955 1.00 92.44 177 VAL A O 1
ATOM 1433 N N . PHE A 1 178 ? 10.567 -1.816 -11.152 1.00 95.31 178 PHE A N 1
ATOM 1434 C CA . PHE A 1 178 ? 11.168 -1.464 -12.440 1.00 95.31 178 PHE A CA 1
ATOM 1435 C C . PHE A 1 178 ? 10.133 -1.332 -13.557 1.00 95.31 178 PHE A C 1
ATOM 1437 O O . PHE A 1 178 ? 10.281 -0.469 -14.422 1.00 95.31 178 PHE A O 1
ATOM 1444 N N . LYS A 1 179 ? 9.069 -2.142 -13.536 1.00 95.50 179 LYS A N 1
ATOM 1445 C CA . LYS A 1 179 ? 7.959 -2.006 -14.481 1.00 95.50 179 LYS A CA 1
ATOM 1446 C C . LYS A 1 179 ? 7.257 -0.657 -14.315 1.00 95.50 179 LYS A C 1
ATOM 1448 O O . LYS A 1 179 ? 7.077 0.042 -15.307 1.00 95.50 179 LYS A O 1
ATOM 1453 N N . ILE A 1 180 ? 6.919 -0.261 -13.086 1.00 93.44 180 ILE A N 1
ATOM 1454 C CA . ILE A 1 180 ? 6.287 1.042 -12.817 1.00 93.44 180 ILE A CA 1
ATOM 1455 C C . ILE A 1 180 ? 7.219 2.179 -13.240 1.00 93.44 180 ILE A C 1
ATOM 1457 O O . ILE A 1 180 ? 6.791 3.104 -13.928 1.00 93.44 180 ILE A O 1
ATOM 1461 N N . ARG A 1 181 ? 8.511 2.092 -12.899 1.00 94.50 181 ARG A N 1
ATOM 1462 C CA . ARG A 1 181 ? 9.520 3.064 -13.343 1.00 94.50 181 ARG A CA 1
ATOM 1463 C C . ARG A 1 181 ? 9.528 3.203 -14.863 1.00 94.50 181 ARG A C 1
ATOM 1465 O O . ARG A 1 181 ? 9.523 4.320 -15.368 1.00 94.50 181 ARG A O 1
ATOM 1472 N N . ALA A 1 182 ? 9.505 2.085 -15.588 1.00 96.81 182 ALA A N 1
ATOM 1473 C CA . ALA A 1 182 ? 9.503 2.072 -17.044 1.00 96.81 182 ALA A CA 1
ATOM 1474 C C . ALA A 1 182 ? 8.247 2.720 -17.641 1.00 96.81 182 ALA A C 1
ATOM 1476 O O . ALA A 1 182 ? 8.357 3.520 -18.565 1.00 96.81 182 ALA A O 1
ATOM 1477 N N . GLU A 1 183 ? 7.069 2.419 -17.091 1.00 95.50 183 GLU A N 1
ATOM 1478 C CA . GLU A 1 183 ? 5.798 3.018 -17.514 1.00 95.50 183 GLU A CA 1
ATOM 1479 C C . GLU A 1 183 ? 5.801 4.543 -17.314 1.00 95.50 183 GLU A C 1
ATOM 1481 O O . GLU A 1 183 ? 5.346 5.287 -18.186 1.00 95.50 183 GLU A O 1
ATOM 1486 N N . LEU A 1 184 ? 6.362 5.024 -16.199 1.00 95.12 184 LEU A N 1
ATOM 1487 C CA . LEU A 1 184 ? 6.495 6.456 -15.918 1.00 95.12 184 LEU A CA 1
ATOM 1488 C C . LEU A 1 184 ? 7.540 7.138 -16.808 1.00 95.12 184 LEU A C 1
ATOM 1490 O O . LEU A 1 184 ? 7.304 8.259 -17.256 1.00 95.12 184 LEU A O 1
ATOM 1494 N N . MET A 1 185 ? 8.668 6.483 -17.089 1.00 95.88 185 MET A N 1
ATOM 1495 C CA . MET A 1 185 ? 9.680 6.996 -18.019 1.00 95.88 185 MET A CA 1
ATOM 1496 C C . MET A 1 185 ? 9.134 7.069 -19.450 1.00 95.88 185 MET A C 1
ATOM 1498 O O . MET A 1 185 ? 9.246 8.110 -20.090 1.00 95.88 185 MET A O 1
ATOM 1502 N N . GLU A 1 186 ? 8.455 6.017 -19.922 1.00 96.06 186 GLU A N 1
ATOM 1503 C CA . GLU A 1 186 ? 7.836 5.970 -21.254 1.00 96.06 186 GLU A CA 1
ATOM 1504 C C . GLU A 1 186 ? 6.790 7.081 -21.410 1.00 96.06 186 GLU A C 1
ATOM 1506 O O . GLU A 1 186 ? 6.759 7.758 -22.436 1.00 96.06 186 GLU A O 1
ATOM 1511 N N . ARG A 1 187 ? 5.966 7.311 -20.375 1.00 93.56 187 ARG A N 1
ATOM 1512 C CA . ARG A 1 187 ? 4.967 8.391 -20.353 1.00 93.56 187 ARG A CA 1
ATOM 1513 C C . ARG A 1 187 ? 5.589 9.783 -20.468 1.00 93.56 187 ARG A C 1
ATOM 1515 O O . ARG A 1 187 ? 4.965 10.672 -21.035 1.00 93.56 187 ARG A O 1
ATOM 1522 N N . ASN A 1 188 ? 6.778 9.970 -19.906 1.00 91.81 188 ASN A N 1
ATOM 1523 C CA . ASN A 1 188 ? 7.518 11.231 -19.942 1.00 91.81 188 ASN A CA 1
ATOM 1524 C C . ASN A 1 188 ? 8.543 11.272 -21.089 1.00 91.81 188 ASN A C 1
ATOM 1526 O O . ASN A 1 188 ? 9.446 12.098 -21.064 1.00 91.81 188 ASN A O 1
ATOM 1530 N N . GLU A 1 189 ? 8.410 10.382 -22.078 1.00 94.88 189 GLU A N 1
ATOM 1531 C CA . GLU A 1 189 ? 9.242 10.321 -23.287 1.00 94.88 189 GLU A CA 1
ATOM 1532 C C . GLU A 1 189 ? 10.739 10.038 -23.048 1.00 94.88 189 GLU A C 1
ATOM 1534 O O . GLU A 1 189 ? 11.556 10.150 -23.959 1.00 94.88 189 GLU A O 1
ATOM 1539 N N . HIS A 1 190 ? 11.090 9.562 -21.852 1.00 96.25 190 HIS A N 1
ATOM 1540 C CA . HIS A 1 190 ? 12.413 9.043 -21.498 1.00 96.25 190 HIS A CA 1
ATOM 1541 C C . HIS A 1 190 ? 12.543 7.586 -21.973 1.00 96.25 190 HIS A C 1
ATOM 1543 O O . HIS A 1 190 ? 12.486 6.630 -21.194 1.00 96.25 190 HIS A O 1
ATOM 1549 N N . TYR A 1 191 ? 12.578 7.399 -23.295 1.00 97.69 191 TYR A N 1
ATOM 1550 C CA . TYR A 1 191 ? 12.423 6.086 -23.928 1.00 97.69 191 TYR A CA 1
ATOM 1551 C C . TYR A 1 191 ? 13.589 5.124 -23.661 1.00 97.69 191 TYR A C 1
ATOM 1553 O O . TYR A 1 191 ? 13.352 3.920 -23.540 1.00 97.69 191 TYR A O 1
ATOM 1561 N N . GLU A 1 192 ? 14.821 5.622 -23.555 1.00 97.00 192 GLU A N 1
ATOM 1562 C CA . GLU A 1 192 ? 16.004 4.796 -23.277 1.00 97.00 192 GLU A CA 1
ATOM 1563 C C . GLU A 1 192 ? 15.960 4.246 -21.846 1.00 97.00 192 GLU A C 1
ATOM 1565 O O . GLU A 1 192 ? 16.093 3.041 -21.615 1.00 97.00 192 GLU A O 1
ATOM 1570 N N . GLU A 1 193 ? 15.656 5.108 -20.875 1.00 96.94 193 GLU A N 1
ATOM 1571 C CA . GLU A 1 193 ? 15.518 4.741 -19.469 1.00 96.94 193 GLU A CA 1
ATOM 1572 C C . GLU A 1 193 ? 14.314 3.822 -19.246 1.00 96.94 193 GLU A C 1
ATOM 1574 O O . GLU A 1 193 ? 14.370 2.906 -18.414 1.00 96.94 193 GLU A O 1
ATOM 1579 N N . ALA A 1 194 ? 13.231 4.033 -20.000 1.00 98.00 194 ALA A N 1
ATOM 1580 C CA . ALA A 1 194 ? 12.081 3.139 -20.018 1.00 98.00 194 ALA A CA 1
ATOM 1581 C C . ALA A 1 194 ? 12.458 1.748 -20.538 1.00 98.00 194 ALA A C 1
ATOM 1583 O O . ALA A 1 194 ? 12.120 0.748 -19.903 1.00 98.00 194 ALA A O 1
ATOM 1584 N N . LEU A 1 195 ? 13.190 1.671 -21.656 1.00 98.31 195 LEU A N 1
ATOM 1585 C CA . LEU A 1 195 ? 13.642 0.410 -22.240 1.00 98.31 195 LEU A CA 1
ATOM 1586 C C . LEU A 1 195 ? 14.515 -0.373 -21.254 1.00 98.31 195 LEU A C 1
ATOM 1588 O O . LEU A 1 195 ? 14.218 -1.539 -20.977 1.00 98.31 195 LEU A O 1
ATOM 1592 N N . GLN A 1 196 ? 15.524 0.277 -20.667 1.00 97.88 196 GLN A N 1
ATOM 1593 C CA . GLN A 1 196 ? 16.389 -0.351 -19.667 1.00 97.88 196 GLN A CA 1
ATOM 1594 C C . GLN A 1 196 ? 15.584 -0.853 -18.461 1.00 97.88 196 GLN A C 1
ATOM 1596 O O . GLN A 1 196 ? 15.820 -1.956 -17.967 1.00 97.88 196 GLN A O 1
ATOM 1601 N N . SER A 1 197 ? 14.598 -0.078 -18.002 1.00 97.69 197 SER A N 1
ATOM 1602 C CA . SER A 1 197 ? 13.771 -0.441 -16.845 1.00 97.69 197 SER A CA 1
ATOM 1603 C C . SER A 1 197 ? 12.831 -1.613 -17.153 1.00 97.69 197 SER A C 1
ATOM 1605 O O . SER A 1 197 ? 12.733 -2.542 -16.354 1.00 97.69 197 SER A O 1
ATOM 1607 N N . TYR A 1 198 ? 12.196 -1.649 -18.331 1.00 98.25 198 TYR A N 1
ATOM 1608 C CA . TYR A 1 198 ? 11.397 -2.805 -18.748 1.00 98.25 198 TYR A CA 1
ATOM 1609 C C . TYR A 1 198 ? 12.250 -4.067 -18.889 1.00 98.25 198 TYR A C 1
ATOM 1611 O O . TYR A 1 198 ? 11.811 -5.151 -18.495 1.00 98.25 198 TYR A O 1
ATOM 1619 N N . PHE A 1 199 ? 13.460 -3.941 -19.438 1.00 97.88 199 PHE A N 1
ATOM 1620 C CA . PHE A 1 199 ? 14.380 -5.066 -19.562 1.00 97.88 199 PHE A CA 1
ATOM 1621 C C . PHE A 1 199 ? 14.806 -5.593 -18.187 1.00 97.88 199 PHE A C 1
ATOM 1623 O O . PHE A 1 199 ? 14.698 -6.789 -17.928 1.00 97.88 199 PHE A O 1
ATOM 1630 N N . ASN A 1 200 ? 15.178 -4.697 -17.271 1.00 97.81 200 ASN A N 1
ATOM 1631 C CA . ASN A 1 200 ? 15.483 -5.019 -15.878 1.00 97.81 200 ASN A CA 1
ATOM 1632 C C . ASN A 1 200 ? 14.322 -5.746 -15.176 1.00 97.81 200 ASN A C 1
ATOM 1634 O O . ASN A 1 200 ? 14.537 -6.781 -14.545 1.00 97.81 200 ASN A O 1
ATOM 1638 N N . ALA A 1 201 ? 13.086 -5.260 -15.336 1.00 97.44 201 ALA A N 1
ATOM 1639 C CA . ALA A 1 201 ? 11.894 -5.910 -14.790 1.00 97.44 201 ALA A CA 1
ATOM 1640 C C . ALA A 1 201 ? 11.726 -7.341 -15.325 1.00 97.44 201 ALA A C 1
ATOM 1642 O O . ALA A 1 201 ? 11.479 -8.281 -14.569 1.00 97.44 201 ALA A O 1
ATOM 1643 N N . LYS A 1 202 ? 11.896 -7.519 -16.641 1.00 97.06 202 LYS A N 1
ATOM 1644 C CA . LYS A 1 202 ? 11.791 -8.825 -17.299 1.00 97.06 202 LYS A CA 1
ATOM 1645 C C . LYS A 1 202 ? 12.900 -9.789 -16.879 1.00 97.06 202 LYS A C 1
ATOM 1647 O O . LYS A 1 202 ? 12.641 -10.987 -16.781 1.00 97.06 202 LYS A O 1
ATOM 1652 N N . PHE A 1 203 ? 14.106 -9.272 -16.652 1.00 96.56 203 PHE A N 1
ATOM 1653 C CA . PHE A 1 203 ? 15.261 -10.045 -16.207 1.00 96.56 203 PHE A CA 1
ATOM 1654 C C . PHE A 1 203 ? 15.069 -10.578 -14.783 1.00 96.56 203 PHE A C 1
ATOM 1656 O O . PHE A 1 203 ? 15.305 -11.757 -14.540 1.00 96.56 203 PHE A O 1
ATOM 1663 N N . LEU A 1 204 ? 14.575 -9.743 -13.861 1.00 95.75 204 LEU A N 1
ATOM 1664 C CA . LEU A 1 204 ? 14.263 -10.161 -12.489 1.00 95.75 204 LEU A CA 1
ATOM 1665 C C . LEU A 1 204 ? 13.108 -11.167 -12.427 1.00 95.75 204 LEU A C 1
ATOM 1667 O O . LEU A 1 204 ? 13.127 -12.088 -11.612 1.00 95.75 204 LEU A O 1
ATOM 1671 N N . ASN A 1 205 ? 12.093 -10.997 -13.279 1.00 95.62 205 ASN A N 1
ATOM 1672 C CA . ASN A 1 205 ? 10.944 -11.890 -13.332 1.00 95.62 205 ASN A CA 1
ATOM 1673 C C . ASN A 1 205 ? 10.463 -12.102 -14.774 1.00 95.62 205 ASN A C 1
ATOM 1675 O O . ASN A 1 205 ? 9.769 -11.270 -15.369 1.00 95.62 205 ASN A O 1
ATOM 1679 N N . ASN A 1 206 ? 10.737 -13.293 -15.311 1.00 92.88 206 ASN A N 1
ATOM 1680 C CA . ASN A 1 206 ? 10.348 -13.659 -16.669 1.00 92.88 206 ASN A CA 1
ATOM 1681 C C . ASN A 1 206 ? 8.822 -13.755 -16.883 1.00 92.88 206 ASN A C 1
ATOM 1683 O O . ASN A 1 206 ? 8.388 -13.807 -18.035 1.00 92.88 206 ASN A O 1
ATOM 1687 N N . LYS A 1 207 ? 7.995 -13.737 -15.829 1.00 94.38 207 LYS A N 1
ATOM 1688 C CA . LYS A 1 207 ? 6.525 -13.718 -15.928 1.00 94.38 207 LYS A CA 1
ATOM 1689 C C . LYS A 1 207 ? 5.958 -12.305 -16.060 1.00 94.38 207 LYS A C 1
ATOM 1691 O O . LYS A 1 207 ? 4.798 -12.160 -16.443 1.00 94.38 207 LYS A O 1
ATOM 1696 N N . ILE A 1 208 ? 6.759 -11.258 -15.833 1.00 93.62 208 ILE A N 1
ATOM 1697 C CA . ILE A 1 208 ? 6.305 -9.887 -16.078 1.00 93.62 208 ILE A CA 1
ATOM 1698 C C . ILE A 1 208 ? 5.998 -9.689 -17.571 1.00 93.62 208 ILE A C 1
ATOM 1700 O O . ILE A 1 208 ? 6.783 -10.011 -18.479 1.00 93.62 208 ILE A O 1
ATOM 1704 N N . THR A 1 209 ? 4.808 -9.145 -17.828 1.00 94.75 209 THR A N 1
ATOM 1705 C CA . THR A 1 209 ? 4.241 -8.979 -19.171 1.00 94.75 209 THR A CA 1
ATOM 1706 C C . THR A 1 209 ? 4.634 -7.625 -19.763 1.00 94.75 209 THR A C 1
ATOM 1708 O O . THR A 1 209 ? 3.836 -6.697 -19.819 1.00 94.75 209 THR A O 1
ATOM 1711 N N . VAL A 1 210 ? 5.890 -7.509 -20.212 1.00 96.88 210 VAL A N 1
ATOM 1712 C CA . VAL A 1 210 ? 6.446 -6.274 -20.822 1.00 96.88 210 VAL A CA 1
ATOM 1713 C C . VAL A 1 210 ? 7.149 -6.505 -22.168 1.00 96.88 210 VAL A C 1
ATOM 1715 O O . VAL A 1 210 ? 7.634 -5.564 -22.784 1.00 96.88 210 VAL A O 1
ATOM 1718 N N . LYS A 1 211 ? 7.167 -7.741 -22.696 1.00 95.81 211 LYS A N 1
ATOM 1719 C CA . LYS A 1 211 ? 7.889 -8.099 -23.941 1.00 95.81 211 LYS A CA 1
ATOM 1720 C C . LYS A 1 211 ? 7.496 -7.222 -25.139 1.00 95.81 211 LYS A C 1
ATOM 1722 O O . LYS A 1 211 ? 8.355 -6.787 -25.900 1.00 95.81 211 LYS A O 1
ATOM 1727 N N . ARG A 1 212 ? 6.199 -6.927 -25.290 1.00 96.94 212 ARG A N 1
ATOM 1728 C CA . ARG A 1 212 ? 5.695 -6.048 -26.358 1.00 96.94 212 ARG A CA 1
ATOM 1729 C C . ARG A 1 212 ? 6.187 -4.605 -26.195 1.00 96.94 212 ARG A C 1
ATOM 1731 O O . ARG A 1 212 ? 6.527 -3.977 -27.188 1.00 96.94 212 ARG A O 1
ATOM 1738 N N . LYS A 1 213 ? 6.250 -4.101 -24.958 1.00 97.88 213 LYS A N 1
ATOM 1739 C CA . LYS A 1 213 ? 6.769 -2.761 -24.648 1.00 97.88 213 LYS A CA 1
ATOM 1740 C C . LYS A 1 213 ? 8.250 -2.645 -25.012 1.00 97.88 213 LYS A C 1
ATOM 1742 O O . LYS A 1 213 ? 8.608 -1.731 -25.742 1.00 97.88 213 LYS A O 1
ATOM 1747 N N . ILE A 1 214 ? 9.060 -3.633 -24.618 1.00 97.88 214 ILE A N 1
ATOM 1748 C CA . ILE A 1 214 ? 10.482 -3.726 -24.992 1.00 97.88 214 ILE A CA 1
ATOM 1749 C C . ILE A 1 214 ? 10.635 -3.718 -26.517 1.00 97.88 214 ILE A C 1
ATOM 1751 O O . ILE A 1 214 ? 11.334 -2.869 -27.052 1.00 97.88 214 ILE A O 1
ATOM 1755 N N . SER A 1 215 ? 9.928 -4.601 -27.235 1.00 97.44 215 SER A N 1
ATOM 1756 C CA . SER A 1 215 ? 10.024 -4.682 -28.702 1.00 97.44 215 SER A CA 1
ATOM 1757 C C . SER A 1 215 ? 9.669 -3.366 -29.401 1.00 97.44 215 SER A C 1
ATOM 1759 O O . SER A 1 215 ? 10.353 -2.968 -30.343 1.00 97.44 215 SER A O 1
ATOM 1761 N N . ASN A 1 216 ? 8.628 -2.673 -28.934 1.00 97.69 216 ASN A N 1
ATOM 1762 C CA . ASN A 1 216 ? 8.225 -1.388 -29.499 1.00 97.69 216 ASN A CA 1
ATOM 1763 C C . ASN A 1 216 ? 9.278 -0.297 -29.258 1.00 97.69 216 ASN A C 1
ATOM 1765 O O . ASN A 1 216 ? 9.562 0.475 -30.170 1.00 97.69 216 ASN A O 1
ATOM 1769 N N . LEU A 1 217 ? 9.869 -0.247 -28.061 1.00 98.00 217 LEU A N 1
ATOM 1770 C CA . LEU A 1 217 ? 10.915 0.722 -27.732 1.00 98.00 217 LEU A CA 1
ATOM 1771 C C . LEU A 1 217 ? 12.227 0.430 -28.471 1.00 98.00 217 LEU A C 1
ATOM 1773 O O . LEU A 1 217 ? 12.810 1.360 -29.014 1.00 98.00 217 LEU A O 1
ATOM 1777 N N . CYS A 1 218 ? 12.636 -0.837 -28.597 1.00 97.75 218 CYS A N 1
ATOM 1778 C CA . CYS A 1 218 ? 13.773 -1.245 -2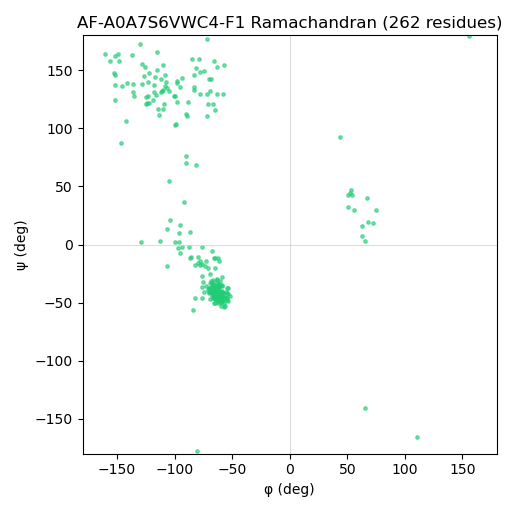9.433 1.00 97.75 218 CYS A CA 1
ATOM 1779 C C . CYS A 1 218 ? 13.622 -0.743 -30.874 1.00 97.75 218 CYS A C 1
ATOM 1781 O O . CYS A 1 218 ? 14.530 -0.115 -31.407 1.00 97.75 218 CYS A O 1
ATOM 1783 N N . LYS A 1 219 ? 12.445 -0.947 -31.484 1.00 97.62 219 LYS A N 1
ATOM 1784 C CA . LYS A 1 219 ? 12.150 -0.432 -32.831 1.00 97.62 219 LYS A CA 1
ATOM 1785 C C . LYS A 1 219 ? 12.216 1.092 -32.892 1.00 97.62 219 LYS A C 1
ATOM 1787 O O . LYS A 1 219 ? 12.782 1.633 -33.832 1.00 97.62 219 LYS A O 1
ATOM 1792 N N . LYS A 1 220 ? 11.638 1.778 -31.899 1.00 97.44 220 LYS A N 1
ATOM 1793 C CA . LYS A 1 220 ? 11.618 3.246 -31.835 1.00 97.44 220 LYS A CA 1
ATOM 1794 C C . LYS A 1 220 ? 13.021 3.846 -31.707 1.00 97.44 220 LYS A C 1
ATOM 1796 O O . LYS A 1 220 ? 13.278 4.890 -32.291 1.00 97.44 220 LYS A O 1
ATOM 1801 N N . LEU A 1 221 ? 13.897 3.187 -30.954 1.00 97.19 221 LEU A N 1
ATOM 1802 C CA . LEU A 1 221 ? 15.262 3.632 -30.669 1.00 97.19 221 LEU A CA 1
ATOM 1803 C C . LEU A 1 221 ? 16.307 3.053 -31.634 1.00 97.19 221 LEU A C 1
ATOM 1805 O O . LEU A 1 221 ? 17.480 3.382 -31.519 1.00 97.19 221 LEU A O 1
ATOM 1809 N N . ASN A 1 222 ? 15.897 2.194 -32.575 1.00 96.88 222 ASN A N 1
ATOM 1810 C CA . ASN A 1 222 ? 16.793 1.447 -33.460 1.00 96.88 222 ASN A CA 1
ATOM 1811 C C . ASN A 1 222 ? 17.869 0.639 -32.697 1.00 96.88 222 ASN A C 1
ATOM 1813 O O . ASN A 1 222 ? 19.038 0.614 -33.076 1.00 96.88 222 ASN A O 1
ATOM 1817 N N . ILE A 1 223 ? 17.458 -0.010 -31.603 1.00 96.44 223 ILE A N 1
ATOM 1818 C CA . ILE A 1 223 ? 18.306 -0.860 -30.758 1.00 96.44 223 ILE A CA 1
ATOM 1819 C C . ILE A 1 223 ? 17.973 -2.326 -31.028 1.00 96.44 223 ILE A C 1
ATOM 1821 O O . ILE A 1 223 ? 16.803 -2.718 -31.005 1.00 96.44 223 ILE A O 1
ATOM 1825 N N . ASP A 1 224 ? 19.004 -3.143 -31.227 1.00 93.88 224 ASP A N 1
ATOM 1826 C CA . ASP A 1 224 ? 18.859 -4.593 -31.312 1.00 93.88 224 ASP A CA 1
ATOM 1827 C C . ASP A 1 224 ? 18.551 -5.185 -29.926 1.00 93.88 224 ASP A C 1
ATOM 1829 O O . ASP A 1 224 ? 19.226 -4.900 -28.935 1.00 93.88 224 ASP A O 1
ATOM 1833 N N . MET A 1 225 ? 17.510 -6.016 -29.849 1.00 90.75 225 MET A N 1
ATOM 1834 C CA . MET A 1 225 ? 17.060 -6.616 -28.593 1.00 90.75 225 MET A CA 1
ATOM 1835 C C . MET A 1 225 ? 18.130 -7.526 -27.980 1.00 90.75 225 MET A C 1
ATOM 1837 O O . MET A 1 225 ? 18.217 -7.604 -26.754 1.00 90.75 225 MET A O 1
ATOM 1841 N N . ASP A 1 226 ? 18.963 -8.155 -28.811 1.00 90.19 226 ASP A N 1
ATOM 1842 C CA . ASP A 1 226 ? 20.021 -9.067 -28.366 1.00 90.19 226 ASP A CA 1
ATOM 1843 C C . ASP A 1 226 ? 21.205 -8.329 -27.714 1.00 90.19 226 ASP A C 1
ATOM 1845 O O . ASP A 1 226 ? 22.019 -8.931 -27.013 1.00 90.19 226 ASP A O 1
ATOM 1849 N N . GLN A 1 227 ? 21.283 -7.005 -27.884 1.00 90.50 227 GLN A N 1
ATOM 1850 C CA . GLN A 1 227 ? 22.300 -6.161 -27.253 1.00 90.50 227 GLN A CA 1
ATOM 1851 C C . GLN A 1 227 ? 21.908 -5.705 -25.842 1.00 90.50 227 GLN A C 1
ATOM 1853 O O . GLN A 1 227 ? 22.747 -5.167 -25.113 1.00 90.50 227 GLN A O 1
ATOM 1858 N N . LEU A 1 228 ? 20.652 -5.914 -25.434 1.00 93.88 228 LEU A N 1
ATOM 1859 C CA . LEU A 1 228 ? 20.175 -5.490 -24.124 1.00 93.88 228 LEU A CA 1
ATOM 1860 C C . LEU A 1 228 ? 20.814 -6.316 -23.007 1.00 93.88 228 LEU A C 1
ATOM 1862 O O . LEU A 1 228 ? 20.825 -7.547 -23.025 1.00 93.88 228 LEU A O 1
ATOM 1866 N N . LYS A 1 229 ? 21.306 -5.616 -21.984 1.00 95.38 229 LYS A N 1
ATOM 1867 C CA . LYS A 1 229 ? 21.875 -6.218 -20.777 1.00 95.38 229 LYS A CA 1
ATOM 1868 C C . LYS A 1 229 ? 21.193 -5.658 -19.543 1.00 95.38 229 LYS A C 1
ATOM 1870 O O . LYS A 1 229 ? 20.816 -4.488 -19.492 1.00 95.38 229 LYS A O 1
ATOM 1875 N N . ALA A 1 230 ? 21.030 -6.508 -18.536 1.00 94.94 230 ALA A N 1
ATOM 1876 C CA . ALA A 1 230 ? 20.503 -6.080 -17.253 1.00 94.94 230 ALA A CA 1
ATOM 1877 C C . ALA A 1 230 ? 21.550 -5.208 -16.561 1.00 94.94 230 ALA A C 1
ATOM 1879 O O . ALA A 1 230 ? 22.747 -5.498 -16.646 1.00 94.94 230 ALA A O 1
ATOM 1880 N N . SER A 1 231 ? 21.110 -4.16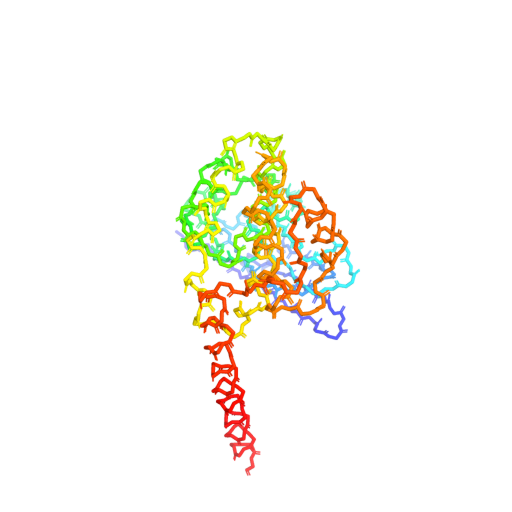3 -15.866 1.00 95.25 231 SER A N 1
ATOM 1881 C CA . SER A 1 231 ? 22.033 -3.308 -15.123 1.00 95.25 231 SER A CA 1
ATOM 1882 C C . SER A 1 231 ? 22.737 -4.085 -14.005 1.00 95.25 231 SER A C 1
ATOM 1884 O O . SER A 1 231 ? 22.199 -5.051 -13.459 1.00 95.25 231 SER A O 1
ATOM 1886 N N . GLU A 1 232 ? 23.937 -3.647 -13.626 1.00 95.12 232 GLU A N 1
ATOM 1887 C CA . GLU A 1 232 ? 24.735 -4.302 -12.578 1.00 95.12 232 GLU A CA 1
ATOM 1888 C C . GLU A 1 232 ? 23.969 -4.431 -11.256 1.00 95.12 232 GLU A C 1
ATOM 1890 O O . GLU A 1 232 ? 23.989 -5.483 -10.619 1.00 95.12 232 GLU A O 1
ATOM 1895 N N . ILE A 1 233 ? 23.218 -3.390 -10.880 1.00 92.81 233 ILE A N 1
ATOM 1896 C CA . ILE A 1 233 ? 22.384 -3.395 -9.673 1.00 92.81 233 ILE A CA 1
ATOM 1897 C C . ILE A 1 233 ? 21.320 -4.503 -9.711 1.00 92.81 233 ILE A C 1
ATOM 1899 O O . ILE A 1 233 ? 21.054 -5.131 -8.692 1.00 92.81 233 ILE A O 1
ATOM 1903 N N . VAL A 1 234 ? 20.759 -4.801 -10.885 1.00 95.44 234 VAL A N 1
ATOM 1904 C CA . VAL A 1 234 ? 19.751 -5.855 -11.068 1.00 95.44 234 VAL A CA 1
ATOM 1905 C C . VAL A 1 234 ? 20.375 -7.241 -11.018 1.00 95.44 234 VAL A C 1
ATOM 1907 O O . VAL A 1 234 ? 19.814 -8.142 -10.397 1.00 95.44 234 VAL A O 1
ATOM 1910 N N . GLN A 1 235 ? 21.550 -7.409 -11.623 1.00 95.50 235 GLN A N 1
ATOM 1911 C CA . GLN A 1 235 ? 22.302 -8.659 -11.527 1.00 95.50 235 GLN A CA 1
ATOM 1912 C C . GLN A 1 235 ? 22.667 -8.963 -10.068 1.00 95.50 235 GLN A C 1
ATOM 1914 O O . GLN A 1 235 ? 22.478 -10.085 -9.597 1.00 95.50 235 GLN A O 1
ATOM 1919 N N . LYS A 1 236 ? 23.119 -7.942 -9.329 1.00 94.44 236 LYS A N 1
ATOM 1920 C CA . LYS A 1 236 ? 23.454 -8.054 -7.908 1.00 94.44 236 LYS A CA 1
ATOM 1921 C C . LYS A 1 236 ? 22.217 -8.350 -7.051 1.00 94.44 236 LYS A C 1
ATOM 1923 O O . LYS A 1 236 ? 22.282 -9.225 -6.195 1.00 94.44 236 LYS A O 1
ATOM 1928 N N . LEU A 1 237 ? 21.089 -7.683 -7.313 1.00 94.00 237 LEU A N 1
ATOM 1929 C CA . LEU A 1 237 ? 19.822 -7.932 -6.616 1.00 94.00 237 LEU A CA 1
ATOM 1930 C C . LEU A 1 237 ? 19.355 -9.380 -6.799 1.00 94.00 237 LEU A C 1
ATOM 1932 O O . LEU A 1 237 ? 18.974 -10.028 -5.829 1.00 94.00 237 LEU A O 1
ATOM 1936 N N . LEU A 1 238 ? 19.402 -9.901 -8.030 1.00 93.81 238 LEU A N 1
ATOM 1937 C CA . LEU A 1 238 ? 18.991 -11.277 -8.309 1.00 93.81 238 LEU A CA 1
ATOM 1938 C C . LEU A 1 238 ? 19.873 -12.287 -7.568 1.00 93.81 238 LEU A C 1
ATOM 1940 O O . LEU A 1 238 ? 19.349 -13.218 -6.962 1.00 93.81 238 LEU A O 1
ATOM 1944 N N . LYS A 1 239 ? 21.196 -12.079 -7.586 1.00 93.06 239 LYS A N 1
ATOM 1945 C CA . LYS A 1 239 ? 22.145 -12.928 -6.860 1.00 93.06 239 LYS A CA 1
ATOM 1946 C C . LYS A 1 239 ? 21.854 -12.930 -5.355 1.00 93.06 239 LYS A C 1
ATOM 1948 O O . LYS A 1 239 ? 21.659 -13.999 -4.786 1.00 93.06 239 LYS A O 1
ATOM 1953 N N . ASN A 1 240 ? 21.754 -11.753 -4.738 1.00 93.00 240 ASN A N 1
ATOM 1954 C CA . ASN A 1 240 ? 21.478 -11.630 -3.304 1.00 93.00 240 ASN A CA 1
ATOM 1955 C C . ASN A 1 240 ? 20.127 -12.252 -2.920 1.00 93.00 240 ASN A C 1
ATOM 1957 O O . ASN A 1 240 ? 20.021 -12.924 -1.898 1.00 93.00 240 ASN A O 1
ATOM 1961 N N . ASN A 1 241 ? 19.093 -12.080 -3.749 1.00 92.50 241 ASN A N 1
ATOM 1962 C CA . ASN A 1 241 ? 17.784 -12.663 -3.471 1.00 92.50 241 ASN A CA 1
ATOM 1963 C C . ASN A 1 241 ? 17.816 -14.201 -3.456 1.00 92.50 241 ASN A C 1
ATOM 1965 O O . ASN A 1 241 ? 17.105 -14.801 -2.655 1.00 92.50 241 ASN A O 1
ATOM 1969 N N . ILE A 1 242 ? 18.629 -14.841 -4.305 1.00 91.06 242 ILE A N 1
ATOM 1970 C CA . ILE A 1 242 ? 18.811 -16.302 -4.276 1.00 91.06 242 ILE A CA 1
ATOM 1971 C C . ILE A 1 242 ? 19.404 -16.726 -2.927 1.00 91.06 242 ILE A C 1
ATOM 1973 O O . ILE A 1 242 ? 18.819 -17.572 -2.254 1.00 91.06 242 ILE A O 1
ATOM 1977 N N . GLU A 1 243 ? 20.488 -16.075 -2.499 1.00 92.00 243 GLU A N 1
ATOM 1978 C CA . GLU A 1 243 ? 21.179 -16.372 -1.235 1.00 92.00 243 GLU A CA 1
ATOM 1979 C C . GLU A 1 243 ? 20.246 -16.205 -0.017 1.00 92.00 243 GLU A C 1
ATOM 1981 O O . GLU A 1 243 ? 20.159 -17.086 0.840 1.00 92.00 243 GLU A O 1
ATOM 1986 N N . ILE A 1 244 ? 19.474 -15.113 0.036 1.00 91.62 244 ILE A N 1
ATOM 1987 C CA . ILE A 1 244 ? 18.522 -14.850 1.130 1.00 91.62 244 ILE A CA 1
ATOM 1988 C C . ILE A 1 244 ? 17.401 -15.877 1.158 1.00 91.62 244 ILE A C 1
ATOM 1990 O O . ILE A 1 244 ? 17.022 -16.359 2.226 1.00 91.62 244 ILE A O 1
ATOM 1994 N N . ARG A 1 245 ? 16.850 -16.228 -0.007 1.00 89.94 245 ARG A N 1
ATOM 1995 C CA . ARG A 1 245 ? 15.763 -17.205 -0.071 1.00 89.94 245 ARG A CA 1
ATOM 1996 C C . ARG A 1 245 ? 16.221 -18.572 0.406 1.00 89.94 245 ARG A C 1
ATOM 1998 O O . ARG A 1 245 ? 15.477 -19.219 1.138 1.00 89.94 245 ARG A O 1
ATOM 2005 N N . GLU A 1 246 ? 17.416 -19.006 0.017 1.00 91.25 246 GLU A N 1
ATOM 2006 C CA . GLU A 1 246 ? 18.006 -20.256 0.501 1.00 91.25 246 GLU A CA 1
ATOM 2007 C C . GLU A 1 246 ? 18.165 -20.240 2.025 1.00 91.25 246 GLU A C 1
ATOM 2009 O O . GLU A 1 246 ? 17.692 -21.159 2.698 1.00 91.25 246 GLU A O 1
ATOM 2014 N N . LEU A 1 247 ? 18.721 -19.156 2.577 1.00 91.19 247 LEU A N 1
ATOM 2015 C CA . LEU A 1 247 ? 18.901 -18.985 4.019 1.00 91.19 247 LEU A CA 1
ATOM 2016 C C . LEU A 1 247 ? 17.571 -19.007 4.791 1.00 91.19 247 LEU A C 1
ATOM 2018 O O . LEU A 1 247 ? 17.437 -19.712 5.791 1.00 91.19 247 LEU A O 1
ATOM 2022 N N . GLU A 1 248 ? 16.567 -18.250 4.347 1.00 89.25 248 GLU A N 1
ATOM 2023 C CA . GLU A 1 248 ? 15.270 -18.183 5.027 1.00 89.25 248 GLU A CA 1
ATOM 2024 C C . GLU A 1 248 ? 14.480 -19.493 4.929 1.00 89.25 248 GLU A C 1
ATOM 2026 O O . GLU A 1 248 ? 13.830 -19.901 5.898 1.00 89.25 248 GLU A O 1
ATOM 2031 N N . MET A 1 249 ? 14.540 -20.182 3.784 1.00 90.31 249 MET A N 1
ATOM 2032 C CA . MET A 1 249 ? 13.912 -21.496 3.629 1.00 90.31 249 MET A CA 1
ATOM 2033 C C . MET A 1 249 ? 14.545 -22.525 4.567 1.00 90.31 249 MET A C 1
ATOM 2035 O O . MET A 1 249 ? 13.816 -23.299 5.192 1.00 90.31 249 MET A O 1
ATOM 2039 N N . GLU A 1 250 ? 15.870 -22.502 4.710 1.00 91.94 250 GLU A N 1
ATOM 2040 C CA . GLU A 1 250 ? 16.593 -23.382 5.625 1.00 91.94 250 GLU A CA 1
ATOM 2041 C C . GLU A 1 250 ? 16.260 -23.071 7.090 1.00 91.94 250 GLU A C 1
ATOM 2043 O O . GLU A 1 250 ? 15.881 -23.966 7.847 1.00 91.94 250 GLU A O 1
ATOM 2048 N N . ASN A 1 251 ? 16.255 -21.793 7.477 1.00 90.19 251 ASN A N 1
ATOM 2049 C CA . ASN A 1 251 ? 15.828 -21.369 8.813 1.00 90.19 251 ASN A CA 1
ATOM 2050 C C . ASN A 1 251 ? 14.384 -21.806 9.117 1.00 90.19 251 ASN A C 1
ATOM 2052 O O . ASN A 1 251 ? 14.085 -22.292 10.210 1.00 90.19 251 ASN A O 1
ATOM 2056 N N . SER A 1 252 ? 13.483 -21.688 8.137 1.00 88.56 252 SER A N 1
ATOM 2057 C CA . SER A 1 252 ? 12.096 -22.149 8.251 1.00 88.56 252 SER A CA 1
ATOM 2058 C C . SER A 1 252 ? 11.990 -23.671 8.394 1.00 88.56 252 SER A C 1
ATOM 2060 O O . SER A 1 252 ? 11.109 -24.161 9.110 1.00 88.56 252 SER A O 1
ATOM 2062 N N . ARG A 1 253 ? 12.861 -24.433 7.723 1.00 90.75 253 ARG A N 1
ATOM 2063 C CA . ARG A 1 253 ? 12.940 -25.894 7.844 1.00 90.75 253 ARG A CA 1
ATOM 2064 C C . ARG A 1 253 ? 13.390 -26.294 9.250 1.00 90.75 253 ARG A C 1
ATOM 2066 O O . ARG A 1 253 ? 12.683 -27.054 9.909 1.00 90.75 253 ARG A O 1
ATOM 2073 N N . ILE A 1 254 ? 14.481 -25.704 9.741 1.00 90.94 254 ILE A N 1
ATOM 2074 C CA . ILE A 1 254 ? 15.023 -25.947 11.088 1.00 90.94 254 ILE A CA 1
ATOM 2075 C C . ILE A 1 254 ? 13.990 -25.599 12.169 1.00 90.94 254 ILE A C 1
ATOM 2077 O O . ILE A 1 254 ? 13.763 -26.380 13.096 1.00 90.94 254 ILE A O 1
ATOM 2081 N N . ALA A 1 255 ? 13.315 -24.451 12.046 1.00 87.94 255 ALA A N 1
ATOM 2082 C CA . ALA A 1 255 ? 12.279 -24.032 12.991 1.00 87.94 255 ALA A CA 1
ATOM 2083 C C . ALA A 1 255 ? 11.102 -25.021 13.040 1.00 87.94 255 ALA A C 1
ATOM 2085 O O . ALA A 1 255 ? 10.615 -25.352 14.125 1.00 87.94 255 ALA A O 1
ATOM 2086 N N . ARG A 1 256 ? 10.672 -25.533 11.878 1.00 86.56 256 ARG A N 1
ATOM 2087 C CA . ARG A 1 256 ? 9.625 -26.561 11.791 1.00 86.56 256 ARG A CA 1
ATOM 2088 C C . ARG A 1 256 ? 10.061 -27.873 12.440 1.00 86.56 256 ARG A C 1
ATOM 2090 O O . ARG A 1 256 ? 9.310 -28.421 13.241 1.00 86.56 256 ARG A O 1
ATOM 2097 N N . GLU A 1 257 ? 11.266 -28.355 12.154 1.00 88.12 257 GLU A N 1
ATOM 2098 C CA . GLU A 1 257 ? 11.804 -29.588 12.747 1.00 88.12 257 GLU A CA 1
ATOM 2099 C C . GLU A 1 257 ? 11.934 -29.485 14.273 1.00 88.12 257 GLU A C 1
ATOM 2101 O O . GLU A 1 257 ? 11.519 -30.391 14.996 1.00 88.12 257 GLU A O 1
ATOM 2106 N N . SER A 1 258 ? 12.419 -28.347 14.778 1.00 86.19 258 SER A N 1
ATOM 2107 C CA . SER A 1 258 ? 12.489 -28.059 16.215 1.00 86.19 258 SER A CA 1
ATOM 2108 C C . SER A 1 258 ? 11.109 -28.073 16.881 1.00 86.19 258 SER A C 1
ATOM 2110 O O . SER A 1 258 ? 10.946 -28.650 17.957 1.00 86.19 258 SER A O 1
ATOM 2112 N N . TYR A 1 259 ? 10.096 -27.484 16.237 1.00 83.00 259 TYR A N 1
ATOM 2113 C CA . TYR A 1 259 ? 8.722 -27.489 16.739 1.00 83.00 259 TYR A CA 1
ATOM 2114 C C . TYR A 1 259 ? 8.152 -28.911 16.842 1.00 83.00 259 TYR A C 1
ATOM 2116 O O . TYR A 1 259 ? 7.614 -29.278 17.884 1.00 83.00 259 TYR A O 1
ATOM 2124 N N . PHE A 1 260 ? 8.325 -29.741 15.809 1.00 80.06 260 PHE A N 1
ATOM 2125 C CA . PHE A 1 260 ? 7.829 -31.122 15.829 1.00 80.06 260 PHE A CA 1
ATOM 2126 C C . PHE A 1 260 ? 8.581 -32.025 16.810 1.00 80.06 260 PHE A C 1
ATOM 2128 O O . PHE A 1 260 ? 7.964 -32.893 17.421 1.00 80.06 260 PHE A O 1
ATOM 2135 N N . ASN A 1 261 ? 9.880 -31.803 17.015 1.00 74.31 261 ASN A N 1
ATOM 2136 C CA . ASN A 1 261 ? 10.651 -32.542 18.016 1.00 74.31 261 ASN A CA 1
ATOM 2137 C C . ASN A 1 261 ? 10.252 -32.194 19.457 1.00 74.31 261 ASN A C 1
ATOM 2139 O O . ASN A 1 261 ? 10.415 -33.029 20.333 1.00 74.31 261 ASN A O 1
ATOM 2143 N N . LYS A 1 262 ? 9.700 -30.999 19.712 1.00 69.69 262 LYS A N 1
ATOM 2144 C CA . LYS A 1 262 ? 9.147 -30.621 21.028 1.00 69.69 262 LYS A CA 1
ATOM 2145 C C . LYS A 1 262 ? 7.764 -31.214 21.312 1.00 69.69 262 LYS A C 1
ATOM 2147 O O . LYS A 1 262 ? 7.299 -31.132 22.443 1.00 69.69 262 LYS A O 1
ATOM 2152 N N . LEU A 1 263 ? 7.090 -31.742 20.291 1.00 65.50 263 LEU A N 1
ATOM 2153 C CA . LEU A 1 263 ? 5.764 -32.359 20.400 1.00 65.50 263 LEU A CA 1
ATOM 2154 C C . LEU A 1 263 ? 5.822 -33.891 20.529 1.00 65.50 263 LEU A C 1
ATOM 2156 O O . LEU A 1 263 ? 4.771 -34.518 20.653 1.00 65.50 263 LEU A O 1
ATOM 2160 N N . ARG A 1 264 ? 7.020 -34.482 20.461 1.00 57.75 264 ARG A N 1
ATOM 2161 C CA . ARG A 1 264 ? 7.286 -35.907 20.698 1.00 57.75 264 ARG A CA 1
ATOM 2162 C C . ARG A 1 264 ? 7.864 -36.099 22.091 1.00 57.75 264 ARG A C 1
ATOM 2164 O O . ARG A 1 264 ? 7.534 -37.141 22.691 1.00 57.75 264 ARG A O 1
#

Mean predicted aligned error: 6.31 Å